Protein AF-0000000084599286 (afdb_homodimer)

Radius of gyration: 20.65 Å; Cα contacts (8 Å, |Δi|>4): 651; chains: 2; bounding box: 54×54×40 Å

Organism: NCBI:txid1246626

Structure (mmCIF, N/CA/C/O backbone):
data_AF-0000000084599286-model_v1
#
loop_
_entity.id
_entity.type
_entity.pdbx_description
1 polymer 'NUDIX hydrolase'
#
loop_
_atom_site.group_PDB
_atom_site.id
_atom_site.type_symbol
_atom_site.label_atom_id
_atom_site.label_alt_id
_atom_site.label_comp_id
_atom_site.label_asym_id
_atom_site.label_entity_id
_atom_site.label_seq_id
_atom_site.pdbx_PDB_ins_code
_atom_site.Cartn_x
_atom_site.Cartn_y
_atom_site.Cartn_z
_atom_site.occupancy
_atom_site.B_iso_or_equiv
_atom_site.auth_seq_id
_atom_site.auth_comp_id
_atom_site.auth_asym_id
_atom_site.auth_atom_id
_atom_site.pdbx_PDB_model_num
ATOM 1 N N . MET A 1 1 ? 19.172 8.094 11.852 1 73.62 1 MET A N 1
ATOM 2 C CA . MET A 1 1 ? 19.016 8.312 10.414 1 73.62 1 MET A CA 1
ATOM 3 C C . MET A 1 1 ? 17.781 7.598 9.875 1 73.62 1 MET A C 1
ATOM 5 O O . MET A 1 1 ? 17.469 6.488 10.312 1 73.62 1 MET A O 1
ATOM 9 N N . ASP A 1 2 ? 17.016 8.383 9.109 1 91.19 2 ASP A N 1
ATOM 10 C CA . ASP A 1 2 ? 15.773 7.832 8.586 1 91.19 2 ASP A CA 1
ATOM 11 C C . ASP A 1 2 ? 16.047 6.773 7.523 1 91.19 2 ASP A C 1
ATOM 13 O O . ASP A 1 2 ? 17.156 6.688 6.992 1 91.19 2 ASP A O 1
ATOM 17 N N . TYR A 1 3 ? 15.266 5.902 7.383 1 96.88 3 TYR A N 1
ATOM 18 C CA . TYR A 1 3 ? 15.375 4.758 6.488 1 96.88 3 TYR A CA 1
ATOM 19 C C . TYR A 1 3 ? 15.766 5.199 5.082 1 96.88 3 TYR A C 1
ATOM 21 O O . TYR A 1 3 ? 16.719 4.68 4.504 1 96.88 3 TYR A O 1
ATOM 29 N N . VAL A 1 4 ? 15.109 6.188 4.598 1 96.75 4 VAL A N 1
ATOM 30 C CA . VAL A 1 4 ? 15.328 6.621 3.221 1 96.75 4 VAL A CA 1
ATOM 31 C C . VAL A 1 4 ? 16.703 7.258 3.092 1 96.75 4 VAL A C 1
ATOM 33 O O . VAL A 1 4 ? 17.422 7.012 2.119 1 96.75 4 VAL A O 1
ATOM 36 N N . GLN A 1 5 ? 17.047 8.07 4.055 1 95.06 5 GLN A N 1
ATOM 37 C CA . GLN A 1 5 ? 18.359 8.703 4.031 1 95.06 5 GLN A CA 1
ATOM 38 C C . GLN A 1 5 ? 19.484 7.664 4.035 1 95.06 5 GLN A C 1
ATOM 40 O O . GLN A 1 5 ? 20.469 7.801 3.299 1 95.06 5 GLN A O 1
ATOM 45 N N . SER A 1 6 ? 19.344 6.699 4.879 1 95.38 6 SER A N 1
ATOM 46 C CA . SER A 1 6 ? 20.344 5.637 4.957 1 95.38 6 SER A CA 1
ATOM 47 C C . SER A 1 6 ? 20.453 4.887 3.635 1 95.38 6 SER A C 1
ATOM 49 O O . SER A 1 6 ? 21.547 4.516 3.213 1 95.38 6 SER A O 1
ATOM 51 N N . LEU A 1 7 ? 19.375 4.656 3.002 1 96.25 7 LEU A N 1
ATOM 52 C CA . LEU A 1 7 ? 19.359 3.984 1.709 1 96.25 7 LEU A CA 1
ATOM 53 C C . LEU A 1 7 ? 20.047 4.836 0.644 1 96.25 7 LEU A C 1
ATOM 55 O O . LEU A 1 7 ? 20.859 4.332 -0.129 1 96.25 7 LEU A O 1
ATOM 59 N N . ARG A 1 8 ? 19.719 6.086 0.664 1 96.88 8 ARG A N 1
ATOM 60 C CA . ARG A 1 8 ? 20.266 7.004 -0.329 1 96.88 8 ARG A CA 1
ATOM 61 C C . ARG A 1 8 ? 21.781 7.09 -0.225 1 96.88 8 ARG A C 1
ATOM 63 O O . ARG A 1 8 ? 22.469 7.246 -1.235 1 96.88 8 ARG A O 1
ATOM 70 N N . GLN A 1 9 ? 22.281 6.984 0.966 1 96 9 GLN A N 1
ATOM 71 C CA . GLN A 1 9 ? 23.719 7 1.167 1 96 9 GLN A CA 1
ATOM 72 C C . GLN A 1 9 ? 24.391 5.836 0.446 1 96 9 GLN A C 1
ATOM 74 O O . GLN A 1 9 ? 25.547 5.941 0.019 1 96 9 GLN A O 1
ATOM 79 N N . LYS A 1 10 ? 23.656 4.828 0.193 1 96.12 10 LYS A N 1
ATOM 80 C CA . LYS A 1 10 ? 24.25 3.617 -0.384 1 96.12 10 LYS A CA 1
ATOM 81 C C . LYS A 1 10 ? 23.922 3.51 -1.872 1 96.12 10 LYS A C 1
ATOM 83 O O . LYS A 1 10 ? 24.75 3.051 -2.66 1 96.12 10 LYS A O 1
ATOM 88 N N . VAL A 1 11 ? 22.797 4.008 -2.287 1 96.88 11 VAL A N 1
ATOM 89 C CA . VAL A 1 11 ? 22.359 3.707 -3.645 1 96.88 11 VAL A CA 1
ATOM 90 C C . VAL A 1 11 ? 22.422 4.969 -4.504 1 96.88 11 VAL A C 1
ATOM 92 O O . VAL A 1 11 ? 22.234 4.91 -5.719 1 96.88 11 VAL A O 1
ATOM 95 N N . GLY A 1 12 ? 22.688 6.059 -3.896 1 95.94 12 GLY A N 1
ATOM 96 C CA . GLY A 1 12 ? 22.719 7.312 -4.633 1 95.94 12 GLY A CA 1
ATOM 97 C C . GLY A 1 12 ? 21.328 7.766 -5.082 1 95.94 12 GLY A C 1
ATOM 98 O O . GLY A 1 12 ? 20.375 7.695 -4.312 1 95.94 12 GLY A O 1
ATOM 99 N N . THR A 1 13 ? 21.281 8.242 -6.34 1 96.25 13 THR A N 1
ATOM 100 C CA . THR A 1 13 ? 20.062 8.906 -6.797 1 96.25 13 THR A CA 1
ATOM 101 C C . THR A 1 13 ? 19.203 7.953 -7.621 1 96.25 13 THR A C 1
ATOM 103 O O . THR A 1 13 ? 18.172 8.359 -8.18 1 96.25 13 THR A O 1
ATOM 106 N N . GLN A 1 14 ? 19.547 6.699 -7.695 1 95.88 14 GLN A N 1
ATOM 107 C CA . GLN A 1 14 ? 18.797 5.766 -8.531 1 95.88 14 GLN A CA 1
ATOM 108 C C . GLN A 1 14 ? 17.344 5.688 -8.078 1 95.88 14 GLN A C 1
ATOM 110 O O . GLN A 1 14 ? 17.016 5.965 -6.922 1 95.88 14 GLN A O 1
ATOM 115 N N . PRO A 1 15 ? 16.484 5.293 -8.977 1 97.56 15 PRO A N 1
ATOM 116 C CA . PRO A 1 15 ? 15.078 5.207 -8.594 1 97.56 15 PRO A CA 1
ATOM 117 C C . PRO A 1 15 ? 14.828 4.203 -7.473 1 97.56 15 PRO A C 1
ATOM 119 O O . PRO A 1 15 ? 15.422 3.121 -7.465 1 97.56 15 PRO A O 1
ATOM 122 N N . LEU A 1 16 ? 14.031 4.648 -6.535 1 98.25 16 LEU A N 1
ATOM 123 C CA . LEU A 1 16 ? 13.586 3.799 -5.434 1 98.25 16 LEU A CA 1
ATOM 124 C C . LEU A 1 16 ? 12.062 3.713 -5.391 1 98.25 16 LEU A C 1
ATOM 126 O O . LEU A 1 16 ? 11.375 4.691 -5.691 1 98.25 16 LEU A O 1
ATOM 130 N N . ILE A 1 17 ? 11.539 2.537 -5.066 1 98.62 17 ILE A N 1
ATOM 131 C CA . ILE A 1 17 ? 10.133 2.395 -4.707 1 98.62 17 ILE A CA 1
ATOM 132 C C . ILE A 1 17 ? 9.961 2.576 -3.201 1 98.62 17 ILE A C 1
ATOM 134 O O . ILE A 1 17 ? 10.469 1.777 -2.412 1 98.62 17 ILE A O 1
ATOM 138 N N . LEU A 1 18 ? 9.234 3.586 -2.836 1 98.56 18 LEU A N 1
ATOM 139 C CA . LEU A 1 18 ? 9.117 3.893 -1.414 1 98.56 18 LEU A CA 1
ATOM 140 C C . LEU A 1 18 ? 7.656 4.016 -1 1 98.56 18 LEU A C 1
ATOM 142 O O . LEU A 1 18 ? 6.914 4.824 -1.562 1 98.56 18 LEU A O 1
ATOM 146 N N . PRO A 1 19 ? 7.23 3.191 -0.053 1 98.81 19 PRO A N 1
ATOM 147 C CA . PRO A 1 19 ? 5.863 3.311 0.458 1 98.81 19 PRO A CA 1
ATOM 148 C C . PRO A 1 19 ? 5.715 4.43 1.485 1 98.81 19 PRO A C 1
ATOM 150 O O . PRO A 1 19 ? 6.672 4.762 2.186 1 98.81 19 PRO A O 1
ATOM 153 N N . GLY A 1 20 ? 4.539 5.012 1.512 1 98.69 20 GLY A N 1
ATOM 154 C CA . GLY A 1 20 ? 4.152 6.031 2.475 1 98.69 20 GLY A CA 1
ATOM 155 C C . GLY A 1 20 ? 2.648 6.145 2.652 1 98.69 20 GLY A C 1
ATOM 156 O O . GLY A 1 20 ? 1.891 5.348 2.096 1 98.69 20 GLY A O 1
ATOM 157 N N . SER A 1 21 ? 2.283 7.051 3.52 1 98.75 21 SER A N 1
ATOM 158 C CA . SER A 1 21 ? 0.872 7.25 3.83 1 98.75 21 SER A CA 1
ATOM 159 C C . SER A 1 21 ? 0.524 8.734 3.891 1 98.75 21 SER A C 1
ATOM 161 O O . SER A 1 21 ? 1.373 9.562 4.227 1 98.75 21 SER A O 1
ATOM 163 N N . VAL A 1 22 ? -0.727 9.023 3.5 1 98.56 22 VAL A N 1
ATOM 164 C CA . VAL A 1 22 ? -1.327 10.336 3.738 1 98.56 22 VAL A CA 1
ATOM 165 C C . VAL A 1 22 ? -2.703 10.164 4.375 1 98.56 22 VAL A C 1
ATOM 167 O O . VAL A 1 22 ? -3.283 9.078 4.336 1 98.56 22 VAL A O 1
ATOM 170 N N . VAL A 1 23 ? -3.242 11.227 4.965 1 98.75 23 VAL A N 1
ATOM 171 C CA . VAL A 1 23 ? -4.5 11.109 5.695 1 98.75 23 VAL A CA 1
ATOM 172 C C . VAL A 1 23 ? -5.41 12.289 5.348 1 98.75 23 VAL A C 1
ATOM 174 O O . VAL A 1 23 ? -4.988 13.445 5.422 1 98.75 23 VAL A O 1
ATOM 177 N N . LEU A 1 24 ? -6.602 11.977 4.918 1 98.56 24 LEU A N 1
ATOM 178 C CA . LEU A 1 24 ? -7.68 12.961 4.895 1 98.56 24 LEU A CA 1
ATOM 179 C C . LEU A 1 24 ? -8.32 13.094 6.27 1 98.56 24 LEU A C 1
ATOM 181 O O . LEU A 1 24 ? -8.992 12.172 6.738 1 98.56 24 LEU A O 1
ATOM 185 N N . ILE A 1 25 ? -8.078 14.148 6.922 1 98.19 25 ILE A N 1
ATOM 186 C CA . ILE A 1 25 ? -8.719 14.453 8.195 1 98.19 25 ILE A CA 1
ATOM 187 C C . ILE A 1 25 ? -9.844 15.461 7.98 1 98.19 25 ILE A C 1
ATOM 189 O O . ILE A 1 25 ? -9.602 16.594 7.555 1 98.19 25 ILE A O 1
ATOM 193 N N . VAL A 1 26 ? -11.016 15.047 8.281 1 97.56 26 VAL A N 1
ATOM 194 C CA . VAL A 1 26 ? -12.188 15.891 8.055 1 97.56 26 VAL A CA 1
ATOM 195 C C . VAL A 1 26 ? -12.898 16.156 9.375 1 97.56 26 VAL A C 1
ATOM 197 O O . VAL A 1 26 ? -13.172 15.227 10.141 1 97.56 26 VAL A O 1
ATOM 200 N N . ASN A 1 27 ? -13.195 17.391 9.648 1 95.94 27 ASN A N 1
ATOM 201 C CA . ASN A 1 27 ? -13.852 17.719 10.914 1 95.94 27 ASN A CA 1
ATOM 202 C C . ASN A 1 27 ? -15.367 17.656 10.789 1 95.94 27 ASN A C 1
ATOM 204 O O . ASN A 1 27 ? -15.898 17.297 9.734 1 95.94 27 ASN A O 1
ATOM 208 N N . ASN A 1 28 ? -16.031 17.984 11.891 1 92.75 28 ASN A N 1
ATOM 209 C CA . ASN A 1 28 ? -17.484 17.828 11.977 1 92.75 28 ASN A CA 1
ATOM 210 C C . ASN A 1 28 ? -18.203 18.797 11.047 1 92.75 28 ASN A C 1
ATOM 212 O O . ASN A 1 28 ? -19.391 18.609 10.75 1 92.75 28 ASN A O 1
ATOM 216 N N . GLN A 1 29 ? -17.547 19.844 10.57 1 93.75 29 GLN A N 1
ATOM 217 C CA . GLN A 1 29 ? -18.156 20.828 9.664 1 93.75 29 GLN A CA 1
ATOM 218 C C . GLN A 1 29 ? -17.938 20.422 8.203 1 93.75 29 GLN A C 1
ATOM 220 O O . GLN A 1 29 ? -18.344 21.141 7.293 1 93.75 29 GLN A O 1
ATOM 225 N N . GLY A 1 30 ? -17.25 19.281 8.039 1 93.88 30 GLY A N 1
ATOM 226 C CA . GLY A 1 30 ? -16.984 18.828 6.68 1 93.88 30 GLY A CA 1
ATOM 227 C C . GLY A 1 30 ? -15.789 19.5 6.051 1 93.88 30 GLY A C 1
ATOM 228 O O . GLY A 1 30 ? -15.656 19.547 4.824 1 93.88 30 GLY A O 1
ATOM 229 N N . GLU A 1 31 ? -14.922 20.047 6.875 1 96.38 31 GLU A N 1
ATOM 230 C CA . GLU A 1 31 ? -13.711 20.703 6.371 1 96.38 31 GLU A CA 1
ATOM 231 C C . GLU A 1 31 ? -12.531 19.734 6.352 1 96.38 31 GLU A C 1
ATOM 233 O O . GLU A 1 31 ? -12.375 18.922 7.27 1 96.38 31 GLU A O 1
ATOM 238 N N . LEU A 1 32 ? -11.734 19.844 5.324 1 97.31 32 LEU A N 1
ATOM 239 C CA . LEU A 1 32 ? -10.578 18.984 5.121 1 97.31 32 LEU A CA 1
ATOM 240 C C . LEU A 1 32 ? -9.297 19.672 5.594 1 97.31 32 LEU A C 1
ATOM 242 O O . LEU A 1 32 ? -9.047 20.828 5.262 1 97.31 32 LEU A O 1
ATOM 246 N N . LEU A 1 33 ? -8.484 18.969 6.383 1 97.38 33 LEU A N 1
ATOM 247 C CA . LEU A 1 33 ? -7.207 19.5 6.832 1 97.38 33 LEU A CA 1
ATOM 248 C C . LEU A 1 33 ? -6.164 19.422 5.723 1 97.38 33 LEU A C 1
ATOM 250 O O . LEU A 1 33 ? -5.93 18.359 5.16 1 97.38 33 LEU A O 1
ATOM 254 N N . LEU A 1 34 ? -5.57 20.547 5.418 1 96.12 34 LEU A N 1
ATOM 255 C CA . LEU A 1 34 ? -4.504 20.594 4.426 1 96.12 34 LEU A CA 1
ATOM 256 C C . LEU A 1 34 ? -3.26 21.266 5.004 1 96.12 34 LEU A C 1
ATOM 258 O O . LEU A 1 34 ? -3.352 22.016 5.98 1 96.12 34 LEU A O 1
ATOM 262 N N . GLU A 1 35 ? -2.195 20.891 4.43 1 93.25 35 GLU A N 1
ATOM 263 C CA . GLU A 1 35 ? -0.913 21.484 4.797 1 93.25 35 GLU A CA 1
ATOM 264 C C . GLU A 1 35 ? -0.289 22.219 3.619 1 93.25 35 GLU A C 1
ATOM 266 O O . GLU A 1 35 ? -0.285 21.719 2.492 1 93.25 35 GLU A O 1
ATOM 271 N N . ASN A 1 36 ? 0.137 23.422 3.896 1 90.12 36 ASN A N 1
ATOM 272 C CA . ASN A 1 36 ? 0.914 24.203 2.939 1 90.12 36 ASN A CA 1
ATOM 273 C C . ASN A 1 36 ? 2.414 24.031 3.17 1 90.12 36 ASN A C 1
ATOM 275 O O . ASN A 1 36 ? 2.959 24.578 4.133 1 90.12 36 ASN A O 1
ATOM 279 N N . ARG A 1 37 ? 3.082 23.328 2.252 1 79.81 37 ARG A N 1
ATOM 280 C CA . ARG A 1 37 ? 4.492 23.016 2.443 1 79.81 37 ARG A CA 1
ATOM 281 C C . ARG A 1 37 ? 5.379 24.172 2.002 1 79.81 37 ARG A C 1
ATOM 283 O O . ARG A 1 37 ? 4.938 25.062 1.258 1 79.81 37 ARG A O 1
ATOM 290 N N . ASN A 1 38 ? 6.5 24.109 2.537 1 75.19 38 ASN A N 1
ATOM 291 C CA . ASN A 1 38 ? 7.43 25.219 2.297 1 75.19 38 ASN A CA 1
ATOM 292 C C . ASN A 1 38 ? 7.754 25.359 0.812 1 75.19 38 ASN A C 1
ATOM 294 O O . ASN A 1 38 ? 8.086 26.453 0.349 1 75.19 38 ASN A O 1
ATOM 298 N N . ASP A 1 39 ? 7.609 24.328 0.093 1 68 39 ASP A N 1
ATOM 299 C CA . ASP A 1 39 ? 7.941 24.375 -1.327 1 68 39 ASP A CA 1
ATOM 300 C C . ASP A 1 39 ? 6.742 24.844 -2.158 1 68 39 ASP A C 1
ATOM 302 O O . ASP A 1 39 ? 6.824 24.906 -3.385 1 68 39 ASP A O 1
ATOM 306 N N . GLY A 1 40 ? 5.59 25.406 -1.534 1 66.62 40 GLY A N 1
ATOM 307 C CA . GLY A 1 40 ? 4.527 26.172 -2.152 1 66.62 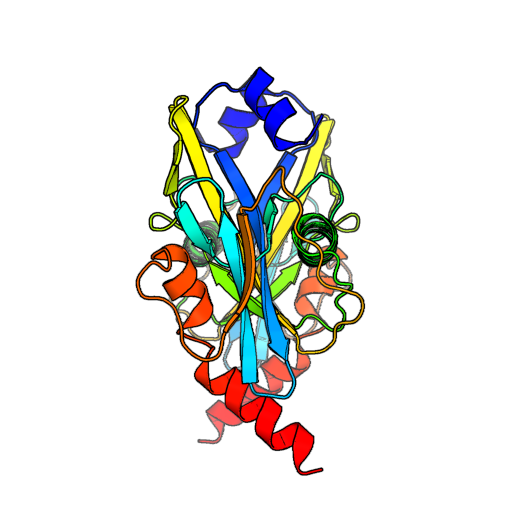40 GLY A CA 1
ATOM 308 C C . GLY A 1 40 ? 3.318 25.344 -2.525 1 66.62 40 GLY A C 1
ATOM 309 O O . GLY A 1 40 ? 2.336 25.875 -3.055 1 66.62 40 GLY A O 1
ATOM 310 N N . GLY A 1 41 ? 3.17 24.156 -2.168 1 83.12 41 GLY A N 1
ATOM 311 C CA . GLY A 1 41 ? 1.941 23.484 -2.574 1 83.12 41 GLY A CA 1
ATOM 312 C C . GLY A 1 41 ? 1.207 22.844 -1.42 1 83.12 41 GLY A C 1
ATOM 313 O O . GLY A 1 41 ? 1.814 22.5 -0.402 1 83.12 41 GLY A O 1
ATOM 314 N N . TRP A 1 42 ? -0.213 23 -1.557 1 90.88 42 TRP A N 1
ATOM 315 C CA . TRP A 1 42 ? -1.066 22.375 -0.556 1 90.88 42 TRP A CA 1
ATOM 316 C C . TRP A 1 42 ? -1.11 20.859 -0.75 1 90.88 42 TRP A C 1
ATOM 318 O O . TRP A 1 42 ? -1.067 20.375 -1.883 1 90.88 42 TRP A O 1
ATOM 328 N N . GLY A 1 43 ? -1.124 20.234 0.343 1 94.19 43 GLY A N 1
ATOM 329 C CA . GLY A 1 43 ? -1.236 18.781 0.31 1 94.19 43 GLY A CA 1
ATOM 330 C C . GLY A 1 43 ? -1.78 18.203 1.6 1 94.19 43 GLY A C 1
ATOM 331 O O . GLY A 1 43 ? -2.271 18.922 2.461 1 94.19 43 GLY A O 1
ATOM 332 N N . LEU A 1 44 ? -1.81 16.922 1.65 1 97 44 LEU A N 1
ATOM 333 C CA . LEU A 1 44 ? -2.264 16.188 2.826 1 97 44 LEU A CA 1
ATOM 334 C C . LEU A 1 44 ? -1.096 15.875 3.752 1 97 44 LEU A C 1
ATOM 336 O O . LEU A 1 44 ? 0.032 15.68 3.293 1 97 44 LEU A O 1
ATOM 340 N N . PRO A 1 45 ? -1.371 15.883 5.062 1 96.69 45 PRO A N 1
ATOM 341 C CA . PRO A 1 45 ? -0.307 15.398 5.941 1 96.69 45 PRO A CA 1
ATOM 342 C C . PRO A 1 45 ? 0.044 13.93 5.688 1 96.69 45 PRO A C 1
ATOM 344 O O . PRO A 1 45 ? -0.843 13.125 5.406 1 96.69 45 PRO A O 1
ATOM 347 N N . GLY A 1 46 ? 1.237 13.578 5.738 1 96.75 46 GLY A N 1
ATOM 348 C CA . GLY A 1 46 ? 1.732 12.234 5.488 1 96.75 46 GLY A CA 1
ATOM 349 C C . GLY A 1 46 ? 3.223 12.188 5.211 1 96.75 46 GLY A C 1
ATOM 350 O O . GLY A 1 46 ? 3.914 13.203 5.336 1 96.75 46 GLY A O 1
ATOM 351 N N . GLY A 1 47 ? 3.723 11.047 4.895 1 96.88 47 GLY A N 1
ATOM 352 C CA . GLY A 1 47 ? 5.145 10.867 4.637 1 96.88 47 GLY A CA 1
ATOM 353 C C . GLY A 1 47 ? 5.52 9.43 4.348 1 96.88 47 GLY A C 1
ATOM 354 O O . GLY A 1 47 ? 4.648 8.586 4.129 1 96.88 47 GLY A O 1
ATOM 355 N N . LEU A 1 48 ? 6.832 9.242 4.371 1 98.12 48 LEU A N 1
ATOM 356 C CA . LEU A 1 48 ? 7.371 7.941 4 1 98.12 48 LEU A CA 1
ATOM 357 C C . LEU A 1 48 ? 7.473 7.027 5.219 1 98.12 48 LEU A C 1
ATOM 359 O O . LEU A 1 48 ? 7.602 7.504 6.348 1 98.12 48 LEU A O 1
ATOM 363 N N . MET A 1 49 ? 7.406 5.758 4.926 1 98.56 49 MET A N 1
ATOM 364 C CA . MET A 1 49 ? 7.469 4.727 5.957 1 98.56 49 MET A CA 1
ATOM 365 C C . MET A 1 49 ? 8.875 4.621 6.535 1 98.56 49 MET A C 1
ATOM 367 O O . MET A 1 49 ? 9.859 4.746 5.809 1 98.56 49 MET A O 1
ATOM 371 N N . GLU A 1 50 ? 8.953 4.387 7.82 1 98.12 50 GLU A N 1
ATOM 372 C CA . GLU A 1 50 ? 10.188 3.977 8.492 1 98.12 50 GLU A CA 1
ATOM 373 C C . GLU A 1 50 ? 10.188 2.475 8.766 1 98.12 50 GLU A C 1
ATOM 375 O O . GLU A 1 50 ? 9.141 1.832 8.75 1 98.12 50 GLU A O 1
ATOM 380 N N . LEU A 1 51 ? 11.352 1.978 8.992 1 97.19 51 LEU A N 1
ATOM 381 C CA . LEU A 1 51 ? 11.5 0.543 9.219 1 97.19 51 LEU A CA 1
ATOM 382 C C . LEU A 1 51 ? 10.625 0.092 10.391 1 97.19 51 LEU A C 1
ATOM 384 O O . LEU A 1 51 ? 10.609 0.736 11.445 1 97.19 51 LEU A O 1
ATOM 388 N N . GLY A 1 52 ? 9.883 -1.01 10.172 1 96.5 52 GLY A N 1
ATOM 389 C CA . GLY A 1 52 ? 9.109 -1.617 11.25 1 96.5 52 GLY A CA 1
ATOM 390 C C . GLY A 1 52 ? 7.707 -1.042 11.375 1 96.5 52 GLY A C 1
ATOM 391 O O . GLY A 1 52 ? 6.852 -1.62 12.047 1 96.5 52 GLY A O 1
ATOM 392 N N . GLU A 1 53 ? 7.391 0.064 10.789 1 98.19 53 GLU A N 1
ATOM 393 C CA . GLU A 1 53 ? 6.07 0.686 10.844 1 98.19 53 GLU A CA 1
ATOM 394 C C . GLU A 1 53 ? 5.098 -0.003 9.891 1 98.19 53 GLU A C 1
ATOM 396 O O . GLU A 1 53 ? 5.496 -0.477 8.82 1 98.19 53 GLU A O 1
ATOM 401 N N . SER A 1 54 ? 3.869 -0.052 10.305 1 98.69 54 SER A N 1
ATOM 402 C CA . SER A 1 54 ? 2.805 -0.228 9.328 1 98.69 54 SER A CA 1
ATOM 403 C C . SER A 1 54 ? 2.473 1.087 8.625 1 98.69 54 SER A C 1
ATOM 405 O O . SER A 1 54 ? 2.846 2.16 9.109 1 98.69 54 SER A O 1
ATOM 407 N N . LEU A 1 55 ? 1.812 0.963 7.52 1 98.81 55 LEU A N 1
ATOM 408 C CA . LEU A 1 55 ? 1.378 2.174 6.832 1 98.81 55 LEU A CA 1
ATOM 409 C C . LEU A 1 55 ? 0.487 3.021 7.734 1 98.81 55 LEU A C 1
ATOM 411 O O . LEU A 1 55 ? 0.557 4.254 7.703 1 98.81 55 LEU A O 1
ATOM 415 N N . GLU A 1 56 ? -0.347 2.348 8.531 1 98.75 56 GLU A N 1
ATOM 416 C CA . GLU A 1 56 ? -1.2 3.064 9.469 1 98.75 56 GLU A CA 1
ATOM 417 C C . GLU A 1 56 ? -0.37 3.783 10.531 1 98.75 56 GLU A C 1
ATOM 419 O O . GLU A 1 56 ? -0.624 4.949 10.836 1 98.75 56 GLU A O 1
ATOM 424 N N . GLN A 1 57 ? 0.58 3.131 11.07 1 98.75 57 GLN A N 1
ATOM 425 C CA . GLN A 1 57 ? 1.469 3.742 12.055 1 98.75 57 GLN A CA 1
ATOM 426 C C . GLN A 1 57 ? 2.23 4.918 11.453 1 98.75 57 GLN A C 1
ATOM 428 O O . GLN A 1 57 ? 2.453 5.93 12.117 1 98.75 57 GLN A O 1
ATOM 433 N N . THR A 1 58 ? 2.672 4.766 10.234 1 98.81 58 THR A N 1
ATOM 434 C CA . THR A 1 58 ? 3.32 5.859 9.516 1 98.81 58 THR A CA 1
ATOM 435 C C . THR A 1 58 ? 2.4 7.074 9.438 1 98.81 58 THR A C 1
ATOM 437 O O . THR A 1 58 ? 2.818 8.195 9.734 1 98.81 58 THR A O 1
ATOM 440 N N . ALA A 1 59 ? 1.155 6.801 9.086 1 98.75 59 ALA A N 1
ATOM 441 C CA . ALA A 1 59 ? 0.171 7.871 8.984 1 98.75 59 ALA A CA 1
ATOM 442 C C . ALA A 1 59 ? 0.009 8.602 10.312 1 98.75 59 ALA A C 1
ATOM 444 O O . ALA A 1 59 ? 0.067 9.828 10.367 1 98.75 59 ALA A O 1
ATOM 445 N N . ILE A 1 60 ? -0.152 7.809 11.328 1 98.75 60 ILE A N 1
ATOM 446 C CA . ILE A 1 60 ? -0.375 8.359 12.656 1 98.75 60 ILE A CA 1
ATOM 447 C C . ILE A 1 60 ? 0.833 9.188 13.086 1 98.75 60 ILE A C 1
ATOM 449 O O . ILE A 1 60 ? 0.683 10.32 13.555 1 98.75 60 ILE A O 1
ATOM 453 N N . ARG A 1 61 ? 1.999 8.68 12.891 1 98.25 61 ARG A N 1
ATOM 454 C CA . ARG A 1 61 ? 3.223 9.375 13.273 1 98.25 61 ARG A CA 1
ATOM 455 C C . ARG A 1 61 ? 3.381 10.68 12.492 1 98.25 61 ARG A C 1
ATOM 457 O O . ARG A 1 61 ? 3.633 11.734 13.078 1 98.25 61 ARG A O 1
ATOM 464 N N . GLU A 1 62 ? 3.236 10.641 11.203 1 97.38 62 GLU A N 1
ATOM 465 C CA . GLU A 1 62 ? 3.449 11.797 10.344 1 97.38 62 GLU A CA 1
ATOM 466 C C . GLU A 1 62 ? 2.434 12.898 10.641 1 97.38 62 GLU A C 1
ATOM 468 O O . GLU A 1 62 ? 2.771 14.086 10.617 1 97.38 62 GLU A O 1
ATOM 473 N N . VAL A 1 63 ? 1.185 12.516 10.883 1 97.69 63 VAL A N 1
ATOM 474 C CA . VAL A 1 63 ? 0.165 13.5 11.219 1 97.69 63 VAL A CA 1
ATOM 475 C C . VAL A 1 63 ? 0.54 14.211 12.516 1 97.69 63 VAL A C 1
ATOM 477 O O . VAL A 1 63 ? 0.47 15.438 12.602 1 97.69 63 VAL A O 1
ATOM 480 N N . LYS A 1 64 ? 0.947 13.398 13.469 1 97.75 64 LYS A N 1
ATOM 481 C CA . LYS A 1 64 ? 1.365 13.992 14.734 1 97.75 64 LYS A CA 1
ATOM 482 C C . LYS A 1 64 ? 2.543 14.938 14.531 1 97.75 64 LYS A C 1
ATOM 484 O O . LYS A 1 64 ? 2.533 16.062 15.039 1 97.75 64 LYS A O 1
ATOM 489 N N . GLU A 1 65 ? 3.531 14.555 13.836 1 95.31 65 GLU A N 1
ATOM 490 C CA . GLU A 1 65 ? 4.746 15.336 13.609 1 95.31 65 GLU A CA 1
ATOM 491 C C . GLU A 1 65 ? 4.438 16.625 12.852 1 95.31 65 GLU A C 1
ATOM 493 O O . GLU A 1 65 ? 4.984 17.672 13.164 1 95.31 65 GLU A O 1
ATOM 498 N N . GLU A 1 66 ? 3.525 16.578 11.859 1 94.69 66 GLU A N 1
ATOM 499 C CA . GLU A 1 66 ? 3.332 17.688 10.938 1 94.69 66 GLU A CA 1
ATOM 500 C C . GLU A 1 66 ? 2.236 18.625 11.422 1 94.69 66 GLU A C 1
ATOM 502 O O . GLU A 1 66 ? 2.232 19.812 11.086 1 94.69 66 GLU A O 1
ATOM 507 N N . THR A 1 67 ? 1.259 18.109 12.234 1 95.88 67 THR A N 1
ATOM 508 C CA . THR A 1 67 ? 0.083 18.922 12.516 1 95.88 67 THR A CA 1
ATOM 509 C C . THR A 1 67 ? -0.153 19.031 14.016 1 95.88 67 THR A C 1
ATOM 511 O O . THR A 1 67 ? -0.931 19.875 14.469 1 95.88 67 THR A O 1
ATOM 514 N N . GLY A 1 68 ? 0.5 18.156 14.805 1 96.44 68 GLY A N 1
ATOM 515 C CA . GLY A 1 68 ? 0.28 18.125 16.234 1 96.44 68 GLY A CA 1
ATOM 516 C C . GLY A 1 68 ? -0.943 17.328 16.641 1 96.44 68 GLY A C 1
ATOM 517 O O . GLY A 1 68 ? -1.17 17.078 17.828 1 96.44 68 GLY A O 1
ATOM 518 N N . LEU A 1 69 ? -1.723 16.797 15.742 1 97.69 69 LEU A N 1
ATOM 519 C CA . LEU A 1 69 ? -2.979 16.109 16.031 1 97.69 69 LEU A CA 1
ATOM 520 C C . LEU A 1 69 ? -2.75 14.625 16.281 1 97.69 69 LEU A C 1
ATOM 522 O O . LEU A 1 69 ? -1.885 14.016 15.641 1 97.69 69 LEU A O 1
ATOM 526 N N . ASP A 1 70 ? -3.521 14.047 17.203 1 98.38 70 ASP A N 1
ATOM 527 C CA . ASP A 1 70 ? -3.65 12.609 17.359 1 98.38 70 ASP A CA 1
ATOM 528 C C . ASP A 1 70 ? -4.863 12.07 16.609 1 98.38 70 ASP A C 1
ATOM 530 O O . ASP A 1 70 ? -5.992 12.508 16.844 1 98.38 70 ASP A O 1
ATOM 534 N N . VAL A 1 71 ? -4.613 11.148 15.727 1 98.62 71 VAL A N 1
ATOM 535 C CA . VAL A 1 71 ? -5.719 10.609 14.945 1 98.62 71 VAL A CA 1
ATOM 536 C C . VAL A 1 71 ? -5.977 9.156 15.352 1 98.62 71 VAL A C 1
ATOM 538 O O . VAL A 1 71 ? -5.055 8.453 15.781 1 98.62 71 VAL A O 1
ATOM 541 N N . LYS A 1 72 ? -7.215 8.75 15.18 1 98 72 LYS A N 1
ATOM 542 C CA . LYS A 1 72 ? -7.637 7.383 15.445 1 98 72 LYS A CA 1
ATOM 543 C C . LYS A 1 72 ? -8.633 6.902 14.391 1 98 72 LYS A C 1
ATOM 545 O O . LYS A 1 72 ? -9.141 7.699 13.602 1 98 72 LYS A O 1
ATOM 550 N N . ASP A 1 73 ? -8.82 5.57 14.352 1 97.75 73 ASP A N 1
ATOM 551 C CA . ASP A 1 73 ? -9.828 4.934 13.516 1 97.75 73 ASP A CA 1
ATOM 552 C C . ASP A 1 73 ? -9.617 5.273 12.039 1 97.75 73 ASP A C 1
ATOM 554 O O . ASP A 1 73 ? -10.555 5.699 11.359 1 97.75 73 ASP A O 1
ATOM 558 N N . LEU A 1 74 ? -8.43 5.164 11.641 1 98.62 74 LEU A N 1
ATOM 559 C CA . LEU A 1 74 ? -8.109 5.41 10.234 1 98.62 74 LEU A CA 1
ATOM 560 C C . LEU A 1 74 ? -8.766 4.363 9.336 1 98.62 74 LEU A C 1
ATOM 562 O O . LEU A 1 74 ? -8.711 3.168 9.633 1 98.62 74 LEU A O 1
ATOM 566 N N . GLN A 1 75 ? -9.352 4.832 8.289 1 97.94 75 GLN A N 1
ATOM 567 C CA . GLN A 1 75 ? -9.938 3.953 7.281 1 97.94 75 GLN A CA 1
ATOM 568 C C . GLN A 1 75 ? -9.172 4.047 5.965 1 97.94 75 GLN A C 1
ATOM 570 O O . GLN A 1 75 ? -9.008 5.137 5.414 1 97.94 75 GLN A O 1
ATOM 575 N N . LEU A 1 76 ? -8.773 2.934 5.484 1 98.5 76 LEU A N 1
ATOM 576 C CA . LEU A 1 76 ? -8.062 2.895 4.211 1 98.5 76 LEU A CA 1
ATOM 577 C C . LEU A 1 76 ? -9.016 3.178 3.051 1 98.5 76 LEU A C 1
ATOM 579 O O . LEU A 1 76 ? -10.031 2.5 2.898 1 98.5 76 LEU A O 1
ATOM 583 N N . LEU A 1 77 ? -8.672 4.18 2.252 1 97.94 77 LEU A N 1
ATOM 584 C CA . LEU A 1 77 ? -9.492 4.527 1.093 1 97.94 77 LEU A CA 1
ATOM 585 C C . LEU A 1 77 ? -8.961 3.852 -0.167 1 97.94 77 LEU A C 1
ATOM 587 O O . LEU A 1 77 ? -9.734 3.395 -1.008 1 97.94 77 LEU A O 1
ATOM 591 N N . GLY A 1 78 ? -7.684 3.762 -0.305 1 98 78 GLY A N 1
ATOM 592 C CA . GLY A 1 78 ? -7.035 3.191 -1.477 1 98 78 GLY A CA 1
ATOM 593 C C . GLY A 1 78 ? -5.523 3.303 -1.437 1 98 78 GLY A C 1
ATOM 594 O O . GLY A 1 78 ? -4.957 3.814 -0.467 1 98 78 GLY A O 1
ATOM 595 N N . VAL A 1 79 ? -4.918 2.719 -2.42 1 98.69 79 VAL A N 1
ATOM 596 C CA . VAL A 1 79 ? -3.475 2.822 -2.611 1 98.69 79 VAL A CA 1
ATOM 597 C C . VAL A 1 79 ? -3.174 3.322 -4.023 1 98.69 79 VAL A C 1
ATOM 599 O O . VAL A 1 79 ? -3.814 2.898 -4.988 1 98.69 79 VAL A O 1
ATOM 602 N N . PHE A 1 80 ? -2.236 4.266 -4.074 1 98.56 80 PHE A N 1
ATOM 603 C CA . PHE A 1 80 ? -1.86 4.879 -5.344 1 98.56 80 PHE A CA 1
ATOM 604 C C . PHE A 1 80 ? -0.391 4.621 -5.656 1 98.56 80 PHE A C 1
ATOM 606 O O . PHE A 1 80 ? 0.48 4.871 -4.82 1 98.56 80 PHE A O 1
ATOM 613 N N . SER A 1 81 ? -0.11 4.113 -6.828 1 98.56 81 SER A N 1
ATOM 614 C CA . SER A 1 81 ? 1.227 3.744 -7.281 1 98.56 81 SER A CA 1
ATOM 615 C C . SER A 1 81 ? 1.299 3.689 -8.805 1 98.56 81 SER A C 1
ATOM 617 O O . SER A 1 81 ? 0.279 3.826 -9.484 1 98.56 81 SER A O 1
ATOM 619 N N . GLY A 1 82 ? 2.553 3.52 -9.312 1 97.94 82 GLY A N 1
ATOM 620 C CA . GLY A 1 82 ? 2.73 3.41 -10.75 1 97.94 82 GLY A CA 1
ATOM 621 C C . GLY A 1 82 ? 3.488 4.582 -11.344 1 97.94 82 GLY A C 1
ATOM 622 O O . GLY A 1 82 ? 4.074 5.387 -10.617 1 97.94 82 GLY A O 1
ATOM 623 N N . GLU A 1 83 ? 3.443 4.66 -12.664 1 97.5 83 GLU A N 1
ATOM 624 C CA . GLU A 1 83 ? 4.215 5.645 -13.414 1 97.5 83 GLU A CA 1
ATOM 625 C C . GLU A 1 83 ? 3.773 7.066 -13.078 1 97.5 83 GLU A C 1
ATOM 627 O O . GLU A 1 83 ? 4.594 7.988 -13.062 1 97.5 83 GLU A O 1
ATOM 632 N N . ALA A 1 84 ? 2.547 7.242 -12.773 1 96.5 84 ALA A N 1
ATOM 633 C CA . ALA A 1 84 ? 1.991 8.562 -12.5 1 96.5 84 ALA A CA 1
ATOM 634 C C . ALA A 1 84 ? 2.557 9.133 -11.203 1 96.5 84 ALA A C 1
ATOM 636 O O . ALA A 1 84 ? 2.432 10.336 -10.938 1 96.5 84 ALA A O 1
ATOM 637 N N . TYR A 1 85 ? 3.213 8.312 -10.438 1 97.38 85 TYR A N 1
ATOM 638 C CA . TYR A 1 85 ? 3.711 8.75 -9.141 1 97.38 85 TYR A CA 1
ATOM 639 C C . TYR A 1 85 ? 5.227 8.625 -9.062 1 97.38 85 TYR A C 1
ATOM 641 O O . TYR A 1 85 ? 5.773 8.211 -8.039 1 97.38 85 TYR A O 1
ATOM 649 N N . HIS A 1 86 ? 5.777 8.844 -10.18 1 97.31 86 HIS A N 1
ATOM 650 C CA . HIS A 1 86 ? 7.223 8.992 -10.289 1 97.31 86 HIS A CA 1
ATOM 651 C C . HIS A 1 86 ? 7.652 10.438 -10.055 1 97.31 86 HIS A C 1
ATOM 653 O O . HIS A 1 86 ? 7.191 11.344 -10.742 1 97.31 86 HIS A O 1
ATOM 659 N N . PHE A 1 87 ? 8.578 10.617 -9.086 1 94.75 87 PHE A N 1
ATOM 660 C CA . PHE A 1 87 ? 9.039 11.953 -8.742 1 94.75 87 PHE A CA 1
ATOM 661 C C . PHE A 1 87 ? 10.562 12.039 -8.836 1 94.75 87 PHE A C 1
ATOM 663 O O . PHE A 1 87 ? 11.266 11.109 -8.445 1 94.75 87 PHE A O 1
ATOM 670 N N . THR A 1 88 ? 11.008 13.141 -9.352 1 94.94 88 THR A N 1
ATOM 671 C CA . THR A 1 88 ? 12.43 13.484 -9.367 1 94.94 88 THR A CA 1
ATOM 672 C C . THR A 1 88 ? 12.688 14.766 -8.578 1 94.94 88 THR A C 1
ATOM 674 O O . THR A 1 88 ? 12.047 15.789 -8.82 1 94.94 88 THR A O 1
ATOM 677 N N . PHE A 1 89 ? 13.617 14.656 -7.691 1 92.06 89 PHE A N 1
ATOM 678 C CA . PHE A 1 89 ? 13.906 15.797 -6.832 1 92.06 89 PHE A CA 1
ATOM 679 C C . PHE A 1 89 ? 15.07 16.609 -7.379 1 92.06 89 PHE A C 1
ATOM 681 O O . PHE A 1 89 ? 15.773 16.156 -8.289 1 92.06 89 PHE A O 1
ATOM 688 N N . ASP A 1 90 ? 15.25 17.797 -6.777 1 90.5 90 ASP A N 1
ATOM 689 C CA . ASP A 1 90 ? 16.266 18.719 -7.254 1 90.5 90 ASP A CA 1
ATOM 690 C C . ASP A 1 90 ? 17.656 18.109 -7.16 1 90.5 90 ASP A C 1
ATOM 692 O O . ASP A 1 90 ? 18.516 18.359 -8.008 1 90.5 90 ASP A O 1
ATOM 696 N N . ASN A 1 91 ? 17.906 17.312 -6.219 1 93.19 91 ASN A N 1
ATOM 697 C CA . ASN A 1 91 ? 19.219 16.703 -6.004 1 93.19 91 ASN A CA 1
ATOM 698 C C . ASN A 1 91 ? 19.438 15.492 -6.898 1 93.19 91 ASN A C 1
ATOM 700 O O . ASN A 1 91 ? 20.469 14.828 -6.82 1 93.19 91 ASN A O 1
ATOM 704 N N . GLY A 1 92 ? 18.406 15.172 -7.629 1 95.69 92 GLY A N 1
ATOM 705 C CA . GLY A 1 92 ? 18.531 14.07 -8.562 1 95.69 92 GLY A CA 1
ATOM 706 C C . GLY A 1 92 ? 17.906 12.781 -8.055 1 95.69 92 GLY A C 1
ATOM 707 O O . GLY A 1 92 ? 17.797 11.805 -8.797 1 95.69 92 GLY A O 1
ATOM 708 N N . ASP A 1 93 ? 17.547 12.773 -6.84 1 95.94 93 ASP A N 1
ATOM 709 C CA . ASP A 1 93 ? 16.891 11.586 -6.285 1 95.94 93 ASP A CA 1
ATOM 710 C C . ASP A 1 93 ? 15.602 11.266 -7.043 1 95.94 93 ASP A C 1
ATOM 712 O O . ASP A 1 93 ? 14.828 12.172 -7.367 1 95.94 93 ASP A O 1
ATOM 716 N N . GLU A 1 94 ? 15.414 10.031 -7.371 1 97.25 94 GLU A N 1
ATOM 717 C CA . GLU A 1 94 ? 14.172 9.578 -7.996 1 97.25 94 GLU A CA 1
ATOM 718 C C . GLU A 1 94 ? 13.398 8.648 -7.066 1 97.25 94 GLU A C 1
ATOM 720 O O . GLU A 1 94 ? 13.992 7.824 -6.367 1 97.25 94 GLU A O 1
ATOM 725 N N . LEU A 1 95 ? 12.07 8.836 -7.266 1 96.12 95 LEU A N 1
ATOM 726 C CA . LEU A 1 95 ? 11.211 8.055 -6.383 1 96.12 95 LEU A CA 1
ATOM 727 C C . LEU A 1 95 ? 9.93 7.637 -7.098 1 96.12 95 LEU A C 1
ATOM 729 O O . LEU A 1 95 ? 9.328 8.43 -7.824 1 96.12 95 LEU A O 1
ATOM 733 N N . TYR A 1 96 ? 9.602 6.359 -7.066 1 98.25 96 TYR A N 1
ATOM 734 C CA . TYR A 1 96 ? 8.25 5.875 -7.293 1 98.25 96 TYR A CA 1
ATOM 735 C C . TYR A 1 96 ? 7.504 5.684 -5.977 1 98.25 96 TYR A C 1
ATOM 737 O O . TYR A 1 96 ? 7.82 4.773 -5.207 1 98.25 96 TYR A O 1
ATOM 745 N N . SER A 1 97 ? 6.523 6.492 -5.793 1 98.19 97 SER A N 1
ATOM 746 C CA . SER A 1 97 ? 5.812 6.438 -4.523 1 98.19 97 SER A CA 1
ATOM 747 C C . SER A 1 97 ? 4.707 5.387 -4.555 1 98.19 97 SER A C 1
ATOM 749 O O . SER A 1 97 ? 4.051 5.199 -5.582 1 98.19 97 SER A O 1
ATOM 751 N N . VAL A 1 98 ? 4.566 4.637 -3.512 1 98.81 98 VAL A N 1
ATOM 752 C CA . VAL A 1 98 ? 3.41 3.801 -3.203 1 98.81 98 VAL A CA 1
ATOM 753 C C . VAL A 1 98 ? 2.68 4.355 -1.984 1 98.81 98 VAL A C 1
ATOM 755 O O . VAL A 1 98 ? 3.117 4.16 -0.848 1 98.81 98 VAL A O 1
ATOM 758 N N . THR A 1 99 ? 1.548 4.984 -2.219 1 98.81 99 THR A N 1
ATOM 759 C CA . THR A 1 99 ? 0.953 5.809 -1.172 1 98.81 99 THR A CA 1
ATOM 760 C C . THR A 1 99 ? -0.393 5.234 -0.734 1 98.81 99 THR A C 1
ATOM 762 O O . THR A 1 99 ? -1.322 5.137 -1.537 1 98.81 99 THR A O 1
ATOM 765 N N . ALA A 1 100 ? -0.477 4.797 0.517 1 98.88 100 ALA A N 1
ATOM 766 C CA . ALA A 1 100 ? -1.767 4.48 1.123 1 98.88 100 ALA A CA 1
ATOM 767 C C . ALA A 1 100 ? -2.496 5.746 1.559 1 98.88 100 ALA A C 1
ATOM 769 O O . ALA A 1 100 ? -1.916 6.605 2.229 1 98.88 100 ALA A O 1
ATOM 770 N N . VAL A 1 101 ? -3.711 5.879 1.151 1 98.81 101 VAL A N 1
ATOM 771 C CA . VAL A 1 101 ? -4.535 7.031 1.5 1 98.81 101 VAL A CA 1
ATOM 772 C C . VAL A 1 101 ? -5.578 6.621 2.539 1 98.81 101 VAL A C 1
ATOM 774 O O . VAL A 1 101 ? -6.398 5.734 2.289 1 98.81 101 VAL A O 1
ATOM 777 N N . TYR A 1 102 ? -5.512 7.262 3.684 1 98.81 102 TYR A N 1
ATOM 778 C CA . TYR A 1 102 ? -6.449 7.012 4.773 1 98.81 102 TYR A CA 1
ATOM 779 C C . TYR A 1 102 ? -7.371 8.211 4.984 1 98.81 102 TYR A C 1
ATOM 781 O O . TYR A 1 102 ? -7.078 9.312 4.52 1 98.81 102 TYR A O 1
ATOM 789 N N . TRP A 1 103 ? -8.422 7.973 5.68 1 98.25 103 TRP A N 1
ATOM 790 C CA . TRP A 1 103 ? -9.234 9.094 6.145 1 98.25 103 TRP A CA 1
ATOM 791 C C . TRP A 1 103 ? -9.75 8.844 7.559 1 98.25 103 TRP A C 1
ATOM 793 O O . TRP A 1 103 ? -9.82 7.691 8.008 1 98.25 103 TRP A O 1
ATOM 803 N N . THR A 1 104 ? -10.055 9.93 8.289 1 98.38 104 THR A N 1
ATOM 804 C CA . THR A 1 104 ? -10.68 9.852 9.609 1 98.38 104 THR A CA 1
ATOM 805 C C . THR A 1 104 ? -11.352 11.172 9.961 1 98.38 104 THR A C 1
ATOM 807 O O . THR A 1 104 ? -10.992 12.227 9.422 1 98.38 104 THR A O 1
ATOM 810 N N . ASN A 1 105 ? -12.312 11.094 10.773 1 97.56 105 ASN A N 1
ATOM 811 C CA . ASN A 1 105 ? -12.875 12.273 11.422 1 97.56 105 ASN A CA 1
ATOM 812 C C . ASN A 1 105 ? -12.703 12.211 12.938 1 97.56 105 ASN A C 1
ATOM 814 O O . ASN A 1 105 ? -13.312 13 13.664 1 97.56 105 ASN A O 1
ATOM 818 N N . HIS A 1 106 ? -11.898 11.234 13.344 1 97.88 106 HIS A N 1
ATOM 819 C CA . HIS A 1 106 ? -11.594 11.086 14.766 1 97.88 106 HIS A CA 1
ATOM 820 C C . HIS A 1 106 ? -10.188 11.57 15.086 1 97.88 106 HIS A C 1
ATOM 822 O O . HIS A 1 106 ? -9.211 10.852 14.844 1 97.88 106 HIS A O 1
ATOM 828 N N . PHE A 1 107 ? -10.164 12.734 15.625 1 97.94 107 PHE A N 1
ATOM 829 C CA . PHE A 1 107 ? -8.875 13.312 15.984 1 97.94 107 PHE A CA 1
ATOM 830 C C . PHE A 1 107 ? -9 14.195 17.219 1 97.94 107 PHE A C 1
ATOM 832 O O . PHE A 1 107 ? -10.102 14.625 17.562 1 97.94 107 PHE A O 1
ATOM 839 N N . SER A 1 108 ? -7.887 14.359 17.891 1 97.88 108 SER A N 1
ATOM 840 C CA . SER A 1 108 ? -7.801 15.227 19.047 1 97.88 108 SER A CA 1
ATOM 841 C C . SER A 1 108 ? -6.469 15.969 19.094 1 97.88 108 SER A C 1
ATOM 843 O O . SER A 1 108 ? -5.574 15.69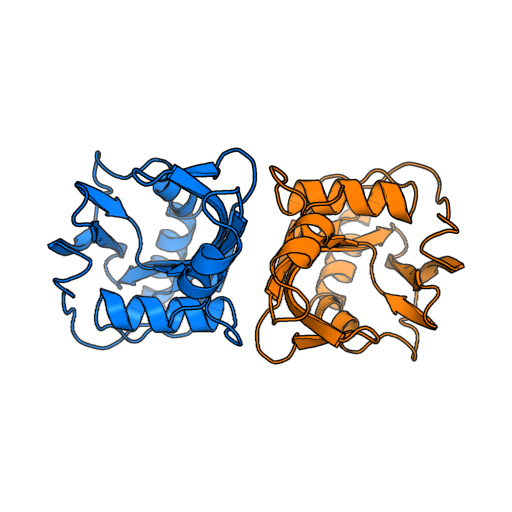5 18.297 1 97.88 108 SER A O 1
ATOM 845 N N . GLY A 1 109 ? -6.402 16.953 19.984 1 95.69 109 GLY A N 1
ATOM 846 C CA . GLY A 1 109 ? -5.199 17.766 20.094 1 95.69 109 GLY A CA 1
ATOM 847 C C . GLY A 1 109 ? -5.359 19.156 19.516 1 95.69 109 GLY A C 1
ATOM 848 O O . GLY A 1 109 ? -6.461 19.547 19.141 1 95.69 109 GLY A O 1
ATOM 849 N N . THR A 1 110 ? -4.258 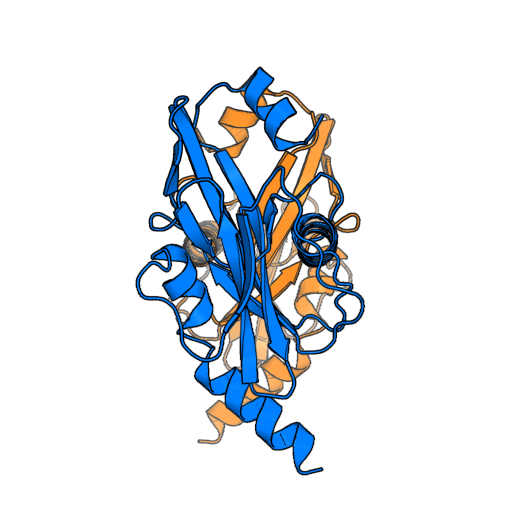19.953 19.562 1 93.56 110 THR A N 1
ATOM 850 C CA . THR A 1 110 ? -4.234 21.312 19.047 1 93.56 110 THR A CA 1
ATOM 851 C C . THR A 1 110 ? -3.322 21.406 17.828 1 93.56 110 THR A C 1
ATOM 853 O O . THR A 1 110 ? -2.193 20.906 17.844 1 93.56 110 THR A O 1
ATOM 856 N N . LEU A 1 111 ? -3.889 21.984 16.875 1 92.75 111 LEU A N 1
ATOM 857 C CA . LEU A 1 111 ? -3.129 22.172 15.648 1 92.75 111 LEU A CA 1
ATOM 858 C C . LEU A 1 111 ? -1.854 22.969 15.914 1 92.75 111 LEU A C 1
ATOM 860 O O . LEU A 1 111 ? -1.897 24.031 16.531 1 92.75 111 LEU A O 1
ATOM 864 N N . LYS A 1 112 ? -0.772 22.375 15.57 1 89 112 LYS A N 1
ATOM 865 C CA . LYS A 1 112 ? 0.536 23.031 15.641 1 89 112 LYS A CA 1
ATOM 866 C C . LYS A 1 112 ? 1.302 22.875 14.336 1 89 112 LYS A C 1
ATOM 868 O O . LYS A 1 112 ? 1.393 21.766 13.789 1 89 112 LYS A O 1
ATOM 873 N N . VAL A 1 113 ? 1.767 23.969 13.852 1 79.38 113 VAL A N 1
ATOM 874 C CA . VAL A 1 113 ? 2.529 23.891 12.609 1 79.38 113 VAL A CA 1
ATOM 875 C C . VAL A 1 113 ? 3.998 23.609 12.922 1 79.38 113 VAL A C 1
ATOM 877 O O . VAL A 1 113 ? 4.594 24.281 13.781 1 79.38 113 VAL A O 1
ATOM 880 N N . ASN A 1 114 ? 4.406 22.562 12.352 1 72.06 114 ASN A N 1
ATOM 881 C CA . ASN A 1 114 ? 5.844 22.312 12.3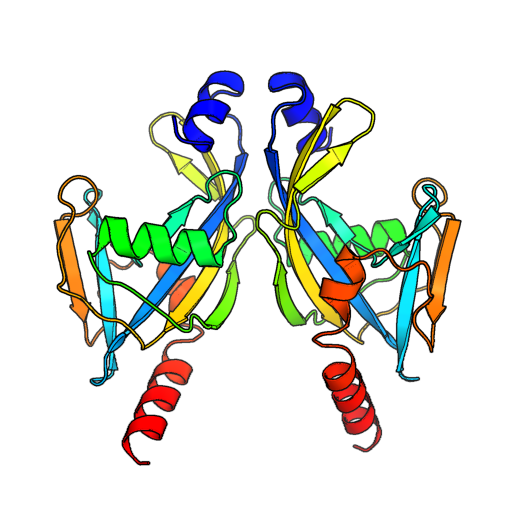67 1 72.06 114 ASN A CA 1
ATOM 882 C C . ASN A 1 114 ? 6.57 23.156 11.328 1 72.06 114 ASN A C 1
ATOM 884 O O . ASN A 1 114 ? 6.578 22.812 10.141 1 72.06 114 ASN A O 1
ATOM 888 N N . SER A 1 115 ? 7.219 24.109 11.758 1 69.44 115 SER A N 1
ATOM 889 C CA . SER A 1 115 ? 7.785 25.141 10.898 1 69.44 115 SER A CA 1
ATOM 890 C C . SER A 1 115 ? 8.875 24.578 10 1 69.44 115 SER A C 1
ATOM 892 O O . SER A 1 115 ? 9.188 25.156 8.953 1 69.44 115 SER A O 1
ATOM 894 N N . ASN A 1 116 ? 9.438 23.5 10.406 1 69.88 116 ASN A N 1
ATOM 895 C CA . ASN A 1 116 ? 10.5 22.922 9.594 1 69.88 116 ASN A CA 1
ATOM 896 C C . ASN A 1 116 ? 9.945 22.297 8.312 1 69.88 116 ASN A C 1
ATOM 898 O O . ASN A 1 116 ? 10.648 22.219 7.301 1 69.88 116 ASN A O 1
ATOM 902 N N . GLU A 1 117 ? 8.695 21.969 8.273 1 66 117 GLU A N 1
ATOM 903 C CA . GLU A 1 117 ? 8.172 21.188 7.164 1 66 117 GLU A CA 1
ATOM 904 C C . GLU A 1 117 ? 7.074 21.953 6.422 1 66 117 GLU A C 1
ATOM 906 O O . GLU A 1 117 ? 6.887 21.766 5.219 1 66 117 GLU A O 1
ATOM 911 N N . SER A 1 118 ? 6.438 22.781 7.211 1 71.94 118 SER A N 1
ATOM 912 C CA . SER A 1 118 ? 5.242 23.375 6.617 1 71.94 118 SER A CA 1
ATOM 913 C C . SER A 1 118 ? 5.078 24.828 7.047 1 71.94 118 SER A C 1
ATOM 915 O O . SER A 1 118 ? 5.555 25.234 8.117 1 71.94 118 SER A O 1
ATOM 917 N N . LYS A 1 119 ? 4.438 25.641 6.148 1 78.06 119 LYS A N 1
ATOM 918 C CA . LYS A 1 119 ? 4.148 27.047 6.418 1 78.06 119 LYS A CA 1
ATOM 919 C C . LYS A 1 119 ? 2.846 27.203 7.199 1 78.06 119 LYS A C 1
ATOM 921 O O . LYS A 1 119 ? 2.744 28.047 8.086 1 78.06 119 LYS A O 1
ATOM 926 N N . GLU A 1 120 ? 1.991 26.312 6.824 1 86.81 120 GLU A N 1
ATOM 927 C CA . GLU A 1 120 ? 0.659 26.438 7.406 1 86.81 120 GLU A CA 1
ATOM 928 C C . GLU A 1 120 ? -0.106 25.125 7.332 1 86.81 120 GLU A C 1
ATOM 930 O O . GLU A 1 120 ? 0.11 24.328 6.414 1 86.81 120 GLU A O 1
ATOM 935 N N . VAL A 1 121 ? -0.952 24.906 8.367 1 92.94 121 VAL A N 1
ATOM 936 C CA . VAL A 1 121 ? -1.91 23.797 8.391 1 92.94 121 VAL A CA 1
ATOM 937 C C . VAL A 1 121 ? -3.293 24.328 8.773 1 92.94 121 VAL A C 1
ATOM 939 O O . VAL A 1 121 ? -3.438 25.047 9.758 1 92.94 121 VAL A O 1
ATOM 942 N N . ARG A 1 122 ? -4.254 23.969 7.98 1 92.94 122 ARG A N 1
ATOM 943 C CA . ARG A 1 122 ? -5.582 24.484 8.312 1 92.94 122 ARG A CA 1
ATOM 944 C C . ARG A 1 122 ? -6.676 23.594 7.723 1 92.94 122 ARG A C 1
ATOM 946 O O . ARG A 1 122 ? -6.453 22.906 6.723 1 92.94 122 ARG A O 1
ATOM 953 N N . PHE A 1 123 ? -7.82 23.75 8.32 1 96.25 123 PHE A N 1
ATOM 954 C CA . PHE A 1 123 ? -9.031 23.141 7.781 1 96.25 123 PHE A CA 1
ATOM 955 C C . PHE A 1 123 ? -9.664 24.031 6.719 1 96.25 123 PHE A C 1
ATOM 957 O O . PHE A 1 123 ? -9.844 25.234 6.941 1 96.25 123 PHE A O 1
ATOM 964 N N . VAL A 1 124 ? -10.039 23.406 5.594 1 95.12 124 VAL A N 1
ATOM 965 C CA . VAL A 1 124 ? -10.594 24.203 4.508 1 95.12 124 VAL A CA 1
ATOM 966 C C . VAL A 1 124 ? -11.945 23.625 4.074 1 95.12 124 VAL A C 1
ATOM 968 O O . VAL A 1 124 ? -12.125 22.406 4.07 1 95.12 124 VAL A O 1
ATOM 971 N N . LYS A 1 125 ? -12.797 24.484 3.693 1 92 125 LYS A N 1
ATOM 972 C CA . LYS A 1 125 ? -14.102 24.078 3.178 1 92 125 LYS A CA 1
ATOM 973 C C . LYS A 1 125 ? -14.023 23.75 1.688 1 92 125 LYS A C 1
ATOM 975 O O . LYS A 1 125 ? -14.68 22.812 1.219 1 92 125 LYS A O 1
ATOM 980 N N . ASN A 1 126 ? -13.219 24.531 1.012 1 92.31 126 ASN A N 1
ATOM 981 C CA . ASN A 1 126 ? -13.023 24.344 -0.421 1 92.31 126 ASN A CA 1
ATOM 982 C C . ASN A 1 126 ? -11.562 24.047 -0.748 1 92.31 126 ASN A C 1
ATOM 984 O O . ASN A 1 126 ? -10.648 24.609 -0.145 1 92.31 126 ASN A O 1
ATOM 988 N N . LEU A 1 127 ? -11.383 23.188 -1.72 1 91.81 127 LEU A N 1
ATOM 989 C CA . LEU A 1 127 ? -10.023 22.828 -2.104 1 91.81 127 LEU A CA 1
ATOM 990 C C . LEU A 1 127 ? -9.328 24 -2.781 1 91.81 127 LEU A C 1
ATOM 992 O O . LEU A 1 127 ? -9.891 24.641 -3.678 1 91.81 127 LEU A O 1
ATOM 996 N N . PRO A 1 128 ? -8.172 24.219 -2.375 1 90.56 128 PRO A N 1
ATOM 997 C CA . PRO A 1 128 ? -7.434 25.312 -3.023 1 90.56 128 PRO A CA 1
ATOM 998 C C . PRO A 1 128 ? -7.062 24.984 -4.469 1 90.56 128 PRO A C 1
ATOM 1000 O O . PRO A 1 128 ? -6.832 23.828 -4.809 1 90.56 128 PRO A O 1
ATOM 1003 N N . SER A 1 129 ? -6.875 25.984 -5.316 1 87.44 129 SER A N 1
ATOM 1004 C CA . SER A 1 129 ? -6.504 25.812 -6.719 1 87.44 129 SER A CA 1
ATOM 1005 C C . SER A 1 129 ? -5.055 25.359 -6.855 1 87.44 129 SER A C 1
ATOM 1007 O O . SER A 1 129 ? -4.664 24.828 -7.895 1 87.44 129 SER A O 1
ATOM 1009 N N . THR A 1 130 ? -4.293 25.578 -5.859 1 87.12 130 THR A N 1
ATOM 1010 C CA . THR A 1 130 ? -2.865 25.281 -5.898 1 87.12 130 THR A CA 1
ATOM 1011 C C . THR A 1 130 ? -2.592 23.875 -5.352 1 87.12 130 THR A C 1
ATOM 1013 O O . THR A 1 130 ? -1.44 23.531 -5.086 1 87.12 130 THR A O 1
ATOM 1016 N N . LEU A 1 131 ? -3.605 23.188 -5.156 1 90.44 131 LEU A N 1
ATOM 1017 C CA . LEU A 1 131 ? -3.439 21.797 -4.746 1 90.44 131 LEU A CA 1
ATOM 1018 C C . LEU A 1 131 ? -2.66 21 -5.797 1 90.44 131 LEU A C 1
ATOM 1020 O O . LEU A 1 131 ? -2.982 21.062 -6.984 1 90.44 131 LEU A O 1
ATOM 1024 N N . LYS A 1 132 ? -1.63 20.359 -5.324 1 89.75 132 LYS A N 1
ATOM 1025 C CA . LYS A 1 132 ? -0.826 19.578 -6.254 1 89.75 132 LYS A CA 1
ATOM 1026 C C . LYS A 1 132 ? -1.645 18.438 -6.863 1 89.75 132 LYS A C 1
ATOM 1028 O O . LYS A 1 132 ? -2.545 17.891 -6.219 1 89.75 132 LYS A O 1
ATOM 1033 N N . ASP A 1 133 ? -1.304 18.031 -8.039 1 88.75 133 ASP A N 1
ATOM 1034 C CA . ASP A 1 133 ? -2.074 17.062 -8.812 1 88.75 133 ASP A CA 1
ATOM 1035 C C . ASP A 1 133 ? -2.164 15.727 -8.086 1 88.75 133 ASP A C 1
ATOM 1037 O O . ASP A 1 133 ? -3.219 15.086 -8.086 1 88.75 133 ASP A O 1
ATOM 1041 N N . GLU A 1 134 ? -1.088 15.312 -7.52 1 90.44 134 GLU A N 1
ATOM 1042 C CA . GLU A 1 134 ? -1.113 14.016 -6.848 1 90.44 134 GLU A CA 1
ATOM 1043 C C . GLU A 1 134 ? -2.133 14 -5.715 1 90.44 134 GLU A C 1
ATOM 1045 O O . GLU A 1 134 ? -2.789 12.984 -5.477 1 90.44 134 GLU A O 1
ATOM 1050 N N . TYR A 1 135 ? -2.314 15.055 -5.105 1 93.81 135 TYR A N 1
ATOM 1051 C CA . TYR A 1 135 ? -3.246 15.102 -3.984 1 93.81 135 TYR A CA 1
ATOM 1052 C C . TYR A 1 135 ? -4.684 15.211 -4.477 1 93.81 135 TYR A C 1
ATOM 1054 O O . TYR A 1 135 ? -5.609 14.734 -3.814 1 93.81 135 TYR A O 1
ATOM 1062 N N . LYS A 1 136 ? -4.832 15.844 -5.621 1 93.88 136 LYS A N 1
ATOM 1063 C CA . LYS A 1 136 ? -6.152 15.781 -6.238 1 93.88 136 LYS A CA 1
ATOM 1064 C C . LYS A 1 136 ? -6.57 14.336 -6.496 1 93.88 136 LYS A C 1
ATOM 1066 O O . LYS A 1 136 ? -7.715 13.961 -6.238 1 93.88 136 LYS A O 1
ATOM 1071 N N . ASP A 1 137 ? -5.609 13.586 -6.941 1 94.88 137 ASP A N 1
ATOM 1072 C CA . ASP A 1 137 ? -5.863 12.172 -7.199 1 94.88 137 ASP A CA 1
ATOM 1073 C C . ASP A 1 137 ? -6.285 11.453 -5.922 1 94.88 137 ASP A C 1
ATOM 1075 O O . ASP A 1 137 ? -7.137 10.562 -5.957 1 94.88 137 ASP A O 1
ATOM 1079 N N . TYR A 1 138 ? -5.688 11.828 -4.809 1 96.69 138 TYR A N 1
ATOM 1080 C CA . TYR A 1 138 ? -5.93 11.164 -3.533 1 96.69 138 TYR A CA 1
ATOM 1081 C C . TYR A 1 138 ? -7.285 11.562 -2.959 1 96.69 138 TYR A C 1
ATOM 1083 O O . TYR A 1 138 ? -7.922 10.773 -2.256 1 96.69 138 TYR A O 1
ATOM 1091 N N . ILE A 1 139 ? -7.691 12.758 -3.26 1 96.75 139 ILE A N 1
ATOM 1092 C CA . ILE A 1 139 ? -8.805 13.352 -2.537 1 96.75 139 ILE A CA 1
ATOM 1093 C C . ILE A 1 139 ? -10.102 13.156 -3.328 1 96.75 139 ILE A C 1
ATOM 1095 O O . ILE A 1 139 ? -11.102 12.68 -2.791 1 96.75 139 ILE A O 1
ATOM 1099 N N . LEU A 1 140 ? -10.102 13.398 -4.582 1 95.31 140 LEU A N 1
ATOM 1100 C CA . LEU A 1 140 ? -11.297 13.633 -5.383 1 95.31 140 LEU A CA 1
ATOM 1101 C C . LEU A 1 140 ? -12.141 12.359 -5.484 1 95.31 140 LEU A C 1
ATOM 1103 O O . LEU A 1 140 ? -13.367 12.422 -5.41 1 95.31 140 LEU A O 1
ATOM 1107 N N . PRO A 1 141 ? -11.539 11.25 -5.602 1 95.38 141 PRO A N 1
ATOM 1108 C CA . PRO A 1 141 ? -12.359 10.047 -5.742 1 95.38 141 PRO A CA 1
ATOM 1109 C C . PRO A 1 141 ? -13.211 9.766 -4.504 1 95.38 141 PRO A C 1
ATOM 1111 O O . PRO A 1 141 ? -14.203 9.039 -4.586 1 95.38 141 PRO A O 1
ATOM 1114 N N . TYR A 1 142 ? -12.812 10.359 -3.393 1 94.75 142 TYR A N 1
ATOM 1115 C CA . TYR A 1 142 ? -13.43 9.922 -2.146 1 94.75 142 TYR A CA 1
ATOM 1116 C C . TYR A 1 142 ? -14.141 11.078 -1.453 1 94.75 142 TYR A C 1
ATOM 1118 O O . TYR A 1 142 ? -14.883 10.875 -0.492 1 94.75 142 TYR A O 1
ATOM 1126 N N . TYR A 1 143 ? -13.898 12.219 -1.882 1 92.12 143 TYR A N 1
ATOM 1127 C CA . TYR A 1 143 ? -14.266 13.43 -1.159 1 92.12 143 TYR A CA 1
ATOM 1128 C C . TYR A 1 143 ? -15.766 13.461 -0.881 1 92.12 143 TYR A C 1
ATOM 1130 O O . TYR A 1 143 ? -16.188 13.633 0.265 1 92.12 143 TYR A O 1
ATOM 1138 N N . GLN A 1 144 ? -16.547 13.227 -1.879 1 90.44 144 GLN A N 1
ATOM 1139 C CA . GLN A 1 144 ? -18 13.281 -1.727 1 90.44 144 GLN A CA 1
ATOM 1140 C C . GLN A 1 144 ? -18.5 12.188 -0.792 1 90.44 144 GLN A C 1
ATOM 1142 O O . GLN A 1 144 ? -19.391 12.43 0.036 1 90.44 144 GLN A O 1
ATOM 1147 N N . SER A 1 145 ? -18.016 11.016 -0.941 1 93.19 145 SER A N 1
ATOM 1148 C CA . SER A 1 145 ? -18.422 9.914 -0.083 1 93.19 145 SER A CA 1
ATOM 1149 C C . SER A 1 145 ? -18.109 10.195 1.38 1 93.19 145 SER A C 1
ATOM 1151 O O . SER A 1 145 ? -18.891 9.875 2.27 1 93.19 145 SER A O 1
ATOM 1153 N N . ILE A 1 146 ? -17.016 10.789 1.621 1 93.12 146 ILE A N 1
ATOM 1154 C CA . ILE A 1 146 ? -16.609 11.133 2.977 1 93.12 146 ILE A CA 1
ATOM 1155 C C . ILE A 1 146 ? -17.562 12.156 3.572 1 93.12 146 ILE A C 1
ATOM 1157 O O . ILE A 1 146 ? -18.016 12.008 4.707 1 93.12 146 ILE A O 1
ATOM 1161 N N . LEU A 1 147 ? -17.875 13.117 2.805 1 90.94 147 LEU A N 1
ATOM 1162 C CA . LEU A 1 147 ? -18.766 14.172 3.285 1 90.94 147 LEU A CA 1
ATOM 1163 C C . LEU A 1 147 ? -20.141 13.609 3.631 1 90.94 147 LEU A C 1
ATOM 1165 O O . LEU A 1 147 ? -20.75 14 4.633 1 90.94 147 LEU A O 1
ATOM 1169 N N . THR A 1 148 ? -20.578 12.688 2.82 1 91.5 148 THR A N 1
ATOM 1170 C CA . THR A 1 148 ? -21.859 12.047 3.064 1 91.5 148 THR A CA 1
ATOM 1171 C C . THR A 1 148 ? -21.828 11.242 4.359 1 91.5 148 THR A C 1
ATOM 1173 O O . THR A 1 148 ? -22.797 11.234 5.121 1 91.5 148 THR A O 1
ATOM 1176 N N . THR A 1 149 ? -20.797 10.594 4.535 1 89.75 149 THR A N 1
ATOM 1177 C CA . THR A 1 149 ? -20.625 9.773 5.734 1 89.75 149 THR A CA 1
ATOM 1178 C C . THR A 1 149 ? -20.672 10.641 6.988 1 89.75 149 THR A C 1
ATOM 1180 O O . THR A 1 149 ? -21.281 10.266 7.988 1 89.75 149 THR A O 1
ATOM 1183 N N . ILE A 1 150 ? -20.062 11.742 6.992 1 88.38 150 ILE A N 1
ATOM 1184 C CA . ILE A 1 150 ? -19.984 12.641 8.133 1 88.38 150 ILE A CA 1
ATOM 1185 C C . ILE A 1 150 ? -21.359 13.227 8.43 1 88.38 150 ILE A C 1
ATOM 1187 O O . ILE A 1 150 ? -21.766 13.344 9.586 1 88.38 150 ILE A O 1
ATOM 1191 N N . ARG A 1 151 ? -22.062 13.586 7.434 1 85.38 151 ARG A N 1
ATOM 1192 C CA . ARG A 1 151 ? -23.391 14.188 7.59 1 85.38 151 ARG A CA 1
ATOM 1193 C C . ARG A 1 151 ? -24.375 13.18 8.18 1 85.38 151 ARG A C 1
ATOM 1195 O O . ARG A 1 151 ? -25.25 13.547 8.969 1 85.38 151 ARG A O 1
ATOM 1202 N N . SER A 1 152 ? -24.188 11.961 7.797 1 78.94 152 SER A N 1
ATOM 1203 C CA . SER A 1 152 ? -25.078 10.914 8.297 1 78.94 152 SER A CA 1
ATOM 1204 C C . SER A 1 152 ? -24.781 10.57 9.75 1 78.94 152 SER A C 1
ATOM 1206 O O . SER A 1 152 ? -25.656 10.125 10.484 1 78.94 152 SER A O 1
ATOM 1208 N N . SER A 1 153 ? -23.641 10.672 10.1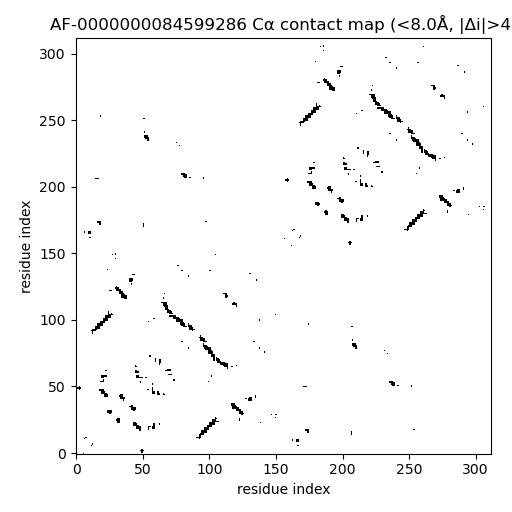8 1 70.75 153 SER A N 1
ATOM 1209 C CA . SER A 1 153 ? -23.25 10.367 11.555 1 70.75 153 SER A CA 1
ATOM 1210 C C . SER A 1 153 ? -23.703 11.461 12.516 1 70.75 153 SER A C 1
ATOM 1212 O O . SER A 1 153 ? -23.859 11.211 13.711 1 70.75 153 SER A O 1
ATOM 1214 N N . GLU A 1 154 ? -23.906 12.781 12.156 1 62.22 154 GLU A N 1
ATOM 1215 C CA . GLU A 1 154 ? -24.422 13.867 12.969 1 62.22 154 GLU A CA 1
ATOM 1216 C C . GLU A 1 154 ? -25.922 13.688 13.234 1 62.22 154 GLU A C 1
ATOM 1218 O O . GLU A 1 154 ? -26.422 14.086 14.289 1 62.22 154 GLU A O 1
ATOM 1223 N N . SER A 1 155 ? -26.703 13.18 12.258 1 50.94 155 SER A N 1
ATOM 1224 C CA . SER A 1 155 ? -28.141 13.039 12.414 1 50.94 155 SER A CA 1
ATOM 1225 C C . SER A 1 155 ? -28.484 11.883 13.352 1 50.94 155 SER A C 1
ATOM 1227 O O . SER A 1 155 ? -29.656 11.695 13.711 1 50.94 155 SER A O 1
ATOM 1229 N N . THR A 1 156 ? -27.641 11.031 13.703 1 40.53 156 THR A N 1
ATOM 1230 C CA . THR A 1 156 ? -28.031 10.047 14.703 1 40.53 156 THR A CA 1
ATOM 1231 C C . THR A 1 156 ? -27.516 10.445 16.078 1 40.53 156 THR A C 1
ATOM 1233 O O . THR A 1 156 ? -26.375 10.891 16.219 1 40.53 156 THR A O 1
ATOM 1236 N N . MET B 1 1 ? 17.719 -7.277 -14.93 1 73.69 1 MET B N 1
ATOM 1237 C CA . MET B 1 1 ? 17.797 -7.469 -13.484 1 73.69 1 MET B CA 1
ATOM 1238 C C . MET B 1 1 ? 16.609 -6.824 -12.781 1 73.69 1 MET B C 1
ATOM 1240 O O . MET B 1 1 ? 16.156 -5.746 -13.18 1 73.69 1 MET B O 1
ATOM 1244 N N . ASP B 1 2 ? 16.031 -7.641 -11.906 1 91.06 2 ASP B N 1
ATOM 1245 C CA . ASP B 1 2 ? 14.828 -7.152 -11.234 1 91.06 2 ASP B CA 1
ATOM 1246 C C . ASP B 1 2 ? 15.18 -6.078 -10.203 1 91.06 2 ASP B C 1
ATOM 1248 O O . ASP B 1 2 ? 16.344 -5.926 -9.828 1 91.06 2 ASP B O 1
ATOM 1252 N N . TYR B 1 3 ? 14.375 -5.262 -9.922 1 96.88 3 TYR B N 1
ATOM 1253 C CA . TYR B 1 3 ? 14.531 -4.105 -9.047 1 96.88 3 TYR B CA 1
ATOM 1254 C C . TYR B 1 3 ? 15.156 -4.508 -7.719 1 96.88 3 TYR B C 1
ATOM 1256 O O . TYR B 1 3 ? 16.141 -3.914 -7.281 1 96.88 3 TYR B O 1
ATOM 1264 N N . VAL B 1 4 ? 14.664 -5.543 -7.145 1 96.75 4 VAL B N 1
ATOM 1265 C CA . VAL B 1 4 ? 15.109 -5.945 -5.816 1 96.75 4 VAL B CA 1
ATOM 1266 C C . VAL B 1 4 ? 16.531 -6.484 -5.898 1 96.75 4 VAL B C 1
ATOM 1268 O O . VAL B 1 4 ? 17.375 -6.18 -5.043 1 96.75 4 VAL B O 1
ATOM 1271 N N . GLN B 1 5 ? 16.797 -7.277 -6.898 1 95.12 5 GLN B N 1
ATOM 1272 C CA . GLN B 1 5 ? 18.125 -7.82 -7.074 1 95.12 5 GLN B CA 1
ATOM 1273 C C . GLN B 1 5 ? 19.156 -6.703 -7.238 1 95.12 5 GLN B C 1
ATOM 1275 O O . GLN B 1 5 ? 20.25 -6.762 -6.66 1 95.12 5 GLN B O 1
ATOM 1280 N N . SER B 1 6 ? 18.828 -5.762 -8.047 1 95.38 6 SER B N 1
ATOM 1281 C CA . SER B 1 6 ? 19.719 -4.633 -8.266 1 95.38 6 SER B CA 1
ATOM 1282 C C . SER B 1 6 ? 19.969 -3.863 -6.973 1 95.38 6 SER B C 1
ATOM 1284 O O . SER B 1 6 ? 21.094 -3.412 -6.715 1 95.38 6 SER B O 1
ATOM 1286 N N . LEU B 1 7 ? 18.984 -3.707 -6.199 1 96.31 7 LEU B N 1
ATOM 1287 C CA . LEU B 1 7 ? 19.109 -3.027 -4.914 1 96.31 7 LEU B CA 1
ATOM 1288 C C . LEU B 1 7 ? 20 -3.82 -3.969 1 96.31 7 LEU B C 1
ATOM 1290 O O . LEU B 1 7 ? 20.891 -3.254 -3.32 1 96.31 7 LEU B O 1
ATOM 1294 N N . ARG B 1 8 ? 19.781 -5.086 -3.947 1 96.88 8 ARG B N 1
ATOM 1295 C CA . ARG B 1 8 ? 20.531 -5.957 -3.051 1 96.88 8 ARG B CA 1
ATOM 1296 C C . ARG B 1 8 ? 22.016 -5.934 -3.381 1 96.88 8 ARG B C 1
ATOM 1298 O O . ARG B 1 8 ? 22.859 -6.039 -2.486 1 96.88 8 ARG B O 1
ATOM 1305 N N . GLN B 1 9 ? 22.328 -5.797 -4.629 1 96 9 GLN B N 1
ATOM 1306 C CA . GLN B 1 9 ? 23.719 -5.711 -5.043 1 96 9 GLN B CA 1
ATOM 1307 C C . GLN B 1 9 ? 24.406 -4.496 -4.422 1 96 9 GLN B C 1
ATOM 1309 O O . GLN B 1 9 ? 25.609 -4.523 -4.168 1 96 9 GLN B O 1
ATOM 1314 N N . LYS B 1 10 ? 23.656 -3.545 -4.055 1 96.12 10 LYS B N 1
ATOM 1315 C CA . LYS B 1 10 ? 24.219 -2.295 -3.562 1 96.12 10 LYS B CA 1
ATOM 1316 C C . LYS B 1 10 ? 24.109 -2.203 -2.043 1 96.12 10 LYS B C 1
ATOM 1318 O O . LYS B 1 10 ? 25.016 -1.687 -1.384 1 96.12 10 LYS B O 1
ATOM 1323 N N . VAL B 1 11 ? 23.109 -2.771 -1.477 1 96.94 11 VAL B N 1
ATOM 1324 C CA . VAL B 1 11 ? 22.859 -2.496 -0.067 1 96.94 11 VAL B CA 1
ATOM 1325 C C . VAL B 1 11 ? 23.141 -3.744 0.764 1 96.94 11 VAL B C 1
ATOM 1327 O O . VAL B 1 11 ? 23.141 -3.693 1.996 1 96.94 11 VAL B O 1
ATOM 1330 N N . GLY B 1 12 ? 23.375 -4.805 0.111 1 95.94 12 GLY B N 1
ATOM 1331 C CA . GLY B 1 12 ? 23.609 -6.051 0.829 1 95.94 12 GLY B CA 1
ATOM 1332 C C . GLY B 1 12 ? 22.344 -6.602 1.475 1 95.94 12 GLY B C 1
ATOM 1333 O O . GLY B 1 12 ? 21.281 -6.613 0.857 1 95.94 12 GLY B O 1
ATOM 1334 N N . THR B 1 13 ? 22.5 -7.074 2.732 1 96.25 13 THR B N 1
ATOM 1335 C CA . THR B 1 13 ? 21.422 -7.824 3.365 1 96.25 13 THR B CA 1
ATOM 1336 C C . THR B 1 13 ? 20.625 -6.93 4.309 1 96.25 13 THR B C 1
ATOM 1338 O O . THR B 1 13 ? 19.719 -7.402 5.008 1 96.25 13 THR B O 1
ATOM 1341 N N . GLN B 1 14 ? 20.891 -5.652 4.332 1 95.81 14 GLN B N 1
ATOM 1342 C CA . GLN B 1 14 ? 20.203 -4.773 5.27 1 95.81 14 GLN B CA 1
ATOM 1343 C C . GLN B 1 14 ? 18.703 -4.793 5.043 1 95.81 14 GLN B C 1
ATOM 1345 O O . GLN B 1 14 ? 18.234 -5.09 3.938 1 95.81 14 GLN B O 1
ATOM 1350 N N . PRO B 1 15 ? 17.969 -4.469 6.062 1 97.56 15 PRO B N 1
ATOM 1351 C CA . PRO B 1 15 ? 16.5 -4.484 5.898 1 97.56 15 PRO B CA 1
ATOM 1352 C C . PRO B 1 15 ? 16.031 -3.508 4.828 1 97.56 15 PRO B C 1
ATOM 1354 O O . PRO B 1 15 ? 16.531 -2.389 4.734 1 97.56 15 PRO B O 1
ATOM 1357 N N . LEU B 1 16 ? 15.133 -4.012 4.023 1 98.25 16 LEU B N 1
ATOM 1358 C CA . LEU B 1 16 ? 14.469 -3.205 3.004 1 98.25 16 LEU B CA 1
ATOM 1359 C C . LEU B 1 16 ? 12.953 -3.225 3.191 1 98.25 16 LEU B C 1
ATOM 1361 O O . LEU B 1 16 ? 12.391 -4.246 3.592 1 98.25 16 LEU B O 1
ATOM 1365 N N . ILE B 1 17 ? 12.305 -2.096 2.955 1 98.62 17 ILE B N 1
ATOM 1366 C CA . ILE B 1 17 ? 10.852 -2.055 2.812 1 98.62 17 ILE B CA 1
ATOM 1367 C C . ILE B 1 17 ? 10.469 -2.26 1.348 1 98.62 17 ILE B C 1
ATOM 1369 O O . ILE B 1 17 ? 10.797 -1.431 0.494 1 98.62 17 ILE B O 1
ATOM 1373 N N . LEU B 1 18 ? 9.766 -3.307 1.079 1 98.56 18 LEU B N 1
ATOM 1374 C CA . LEU B 1 18 ? 9.469 -3.631 -0.312 1 98.56 18 LEU B CA 1
ATOM 1375 C C . LEU B 1 18 ? 7.973 -3.854 -0.506 1 98.56 18 LEU B C 1
ATOM 1377 O O . LEU B 1 18 ? 7.375 -4.707 0.154 1 98.56 18 LEU B O 1
ATOM 1381 N N . PRO B 1 19 ? 7.355 -3.07 -1.368 1 98.81 19 PRO B N 1
ATOM 1382 C CA . PRO B 1 19 ? 5.938 -3.285 -1.672 1 98.81 19 PRO B CA 1
ATOM 1383 C C . PRO B 1 19 ? 5.715 -4.414 -2.674 1 98.81 19 PRO B C 1
ATOM 1385 O O . PRO B 1 19 ? 6.578 -4.68 -3.516 1 98.81 19 PRO B O 1
ATOM 1388 N N . GLY B 1 20 ? 4.586 -5.059 -2.533 1 98.69 20 GLY B N 1
ATOM 1389 C CA . GLY B 1 20 ? 4.133 -6.105 -3.436 1 98.69 20 GLY B CA 1
ATOM 1390 C C . GLY B 1 20 ? 2.635 -6.328 -3.387 1 98.69 20 GLY B C 1
ATOM 1391 O O . GLY B 1 20 ? 1.913 -5.582 -2.721 1 98.69 20 GLY B O 1
ATOM 1392 N N . SER B 1 21 ? 2.203 -7.27 -4.188 1 98.75 21 SER B N 1
ATOM 1393 C CA . SER B 1 21 ? 0.779 -7.574 -4.285 1 98.75 21 SER B CA 1
ATOM 1394 C C . SER B 1 21 ? 0.533 -9.078 -4.305 1 98.75 21 SER B C 1
ATOM 1396 O O . SER B 1 21 ? 1.377 -9.844 -4.773 1 98.75 21 SER B O 1
ATOM 1398 N N . VAL B 1 22 ? -0.619 -9.453 -3.738 1 98.56 22 VAL B N 1
ATOM 1399 C CA . VAL B 1 22 ? -1.153 -10.805 -3.895 1 98.56 22 VAL B CA 1
ATOM 1400 C C . VAL B 1 22 ? -2.619 -10.734 -4.32 1 98.56 22 VAL B C 1
ATOM 1402 O O . VAL B 1 22 ? -3.26 -9.688 -4.188 1 98.56 22 VAL B O 1
ATOM 1405 N N . VAL B 1 23 ? -3.16 -11.836 -4.824 1 98.69 23 VAL B N 1
ATOM 1406 C CA . VAL B 1 23 ? -4.52 -11.812 -5.355 1 98.69 23 VAL B CA 1
ATOM 1407 C C . VAL B 1 23 ? -5.281 -13.047 -4.883 1 98.69 23 VAL B C 1
ATOM 1409 O O . VAL B 1 23 ? -4.801 -14.172 -5.027 1 98.69 23 VAL B O 1
ATOM 1412 N N . LEU B 1 24 ? -6.422 -12.828 -4.277 1 98.56 24 LEU B N 1
ATOM 1413 C CA . LEU B 1 24 ? -7.414 -13.883 -4.098 1 98.56 24 LEU B CA 1
ATOM 1414 C C . LEU B 1 24 ? -8.242 -14.062 -5.359 1 98.56 24 LEU B C 1
ATOM 1416 O O . LEU B 1 24 ? -9.047 -13.195 -5.715 1 98.56 24 LEU B O 1
ATOM 1420 N N . ILE B 1 25 ? -8.031 -15.094 -6.051 1 98.19 25 ILE B N 1
ATOM 1421 C CA . ILE B 1 25 ? -8.828 -15.453 -7.219 1 98.19 25 ILE B CA 1
ATOM 1422 C C . ILE B 1 25 ? -9.836 -16.531 -6.84 1 98.19 25 ILE B C 1
ATOM 1424 O O . ILE B 1 25 ? -9.453 -17.641 -6.465 1 98.19 25 ILE B O 1
ATOM 1428 N N . VAL B 1 26 ? -11.07 -16.203 -6.957 1 97.56 26 VAL B N 1
ATOM 1429 C CA . VAL B 1 26 ? -12.133 -17.125 -6.559 1 97.56 26 VAL B CA 1
ATOM 1430 C C . VAL B 1 26 ? -13.016 -17.438 -7.758 1 97.56 26 VAL B C 1
ATOM 1432 O O . VAL B 1 26 ? -13.469 -16.531 -8.469 1 97.56 26 VAL B O 1
ATOM 1435 N N . ASN B 1 27 ? -13.258 -18.688 -8 1 96 27 ASN B N 1
ATOM 1436 C CA . ASN B 1 27 ? -14.07 -19.062 -9.156 1 96 27 ASN B CA 1
ATOM 1437 C C . ASN B 1 27 ? -15.555 -19.094 -8.805 1 96 27 ASN B C 1
ATOM 1439 O O . ASN B 1 27 ? -15.945 -18.766 -7.68 1 96 27 ASN B O 1
ATOM 1443 N N . ASN B 1 28 ? -16.344 -19.5 -9.789 1 92.75 28 ASN B N 1
ATOM 1444 C CA . ASN B 1 28 ? -17.797 -19.438 -9.656 1 92.75 28 ASN B CA 1
ATOM 1445 C C . ASN B 1 28 ? -18.312 -20.453 -8.641 1 92.75 28 ASN B C 1
ATOM 1447 O O . ASN B 1 28 ? -19.438 -20.359 -8.18 1 92.75 28 ASN B O 1
ATOM 1451 N N . GLN B 1 29 ? -17.531 -21.453 -8.258 1 93.81 29 GLN B N 1
ATOM 1452 C CA . GLN B 1 29 ? -17.922 -22.469 -7.285 1 93.81 29 GLN B CA 1
ATOM 1453 C C . GLN B 1 29 ? -17.516 -22.047 -5.871 1 93.81 29 GLN B C 1
ATOM 1455 O O . GLN B 1 29 ? -17.719 -22.797 -4.914 1 93.81 29 GLN B O 1
ATOM 1460 N N . GLY B 1 30 ? -16.906 -20.859 -5.805 1 93.94 30 GLY B N 1
ATOM 1461 C CA . GLY B 1 30 ? -16.469 -20.391 -4.496 1 93.94 30 GLY B CA 1
ATOM 1462 C C . GLY B 1 30 ? -15.141 -20.969 -4.062 1 93.94 30 GLY B C 1
ATOM 1463 O O . GLY B 1 30 ? -14.828 -21 -2.871 1 93.94 30 GLY B O 1
ATOM 1464 N N . GLU B 1 31 ? -14.359 -21.469 -5.008 1 96.44 31 GLU B N 1
ATOM 1465 C CA . GLU B 1 31 ? -13.047 -22.031 -4.691 1 96.44 31 GLU B CA 1
ATOM 1466 C C . GLU B 1 31 ? -11.953 -20.984 -4.848 1 96.44 31 GLU B C 1
ATOM 1468 O O . GLU B 1 31 ? -11.992 -20.156 -5.77 1 96.44 31 GLU B O 1
ATOM 1473 N N . LEU B 1 32 ? -11 -21.031 -3.953 1 97.38 32 LEU B N 1
ATOM 1474 C CA . LEU B 1 32 ? -9.883 -20.094 -3.922 1 97.38 32 LEU B CA 1
ATOM 1475 C C . LEU B 1 32 ? -8.648 -20.688 -4.582 1 97.38 32 LEU B C 1
ATOM 1477 O O . LEU B 1 32 ? -8.273 -21.828 -4.301 1 97.38 32 LEU B O 1
ATOM 1481 N N . LEU B 1 33 ? -8.016 -19.922 -5.477 1 97.31 33 LEU B N 1
ATOM 1482 C CA . LEU B 1 33 ? -6.785 -20.375 -6.117 1 97.31 33 LEU B CA 1
ATOM 1483 C C . LEU B 1 33 ? -5.594 -20.234 -5.176 1 97.31 33 LEU B C 1
ATOM 1485 O O . LEU B 1 33 ? -5.355 -19.141 -4.641 1 97.31 33 LEU B O 1
ATOM 1489 N N . LEU B 1 34 ? -4.883 -21.297 -4.973 1 96.12 34 LEU B N 1
ATOM 1490 C CA . LEU B 1 34 ? -3.676 -21.281 -4.152 1 96.12 34 LEU B CA 1
ATOM 1491 C C . LEU B 1 34 ? -2.49 -21.859 -4.914 1 96.12 34 LEU B C 1
ATOM 1493 O O . LEU B 1 34 ? -2.674 -22.609 -5.871 1 96.12 34 LEU B O 1
ATOM 1497 N N . GLU B 1 35 ? -1.377 -21.406 -4.504 1 93.19 35 GLU B N 1
ATOM 1498 C CA . GLU B 1 35 ? -0.125 -21.906 -5.066 1 93.19 35 GLU B CA 1
ATOM 1499 C C . GLU B 1 35 ? 0.721 -22.594 -4.004 1 93.19 35 GLU B C 1
ATOM 1501 O O . GLU B 1 35 ? 0.857 -22.094 -2.887 1 93.19 35 GLU B O 1
ATOM 1506 N N . ASN B 1 36 ? 1.192 -23.766 -4.352 1 90.06 36 ASN B N 1
ATOM 1507 C CA . ASN B 1 36 ? 2.154 -24.469 -3.521 1 90.06 36 ASN B CA 1
ATOM 1508 C C . ASN B 1 36 ? 3.59 -24.203 -3.965 1 90.06 36 ASN B C 1
ATOM 1510 O O . ASN B 1 36 ? 4.027 -24.703 -5.004 1 90.06 36 ASN B O 1
ATOM 1514 N N . ARG B 1 37 ? 4.324 -23.453 -3.162 1 79.38 37 ARG B N 1
ATOM 1515 C CA . ARG B 1 37 ? 5.664 -23.031 -3.555 1 79.38 37 ARG B CA 1
ATOM 1516 C C . ARG B 1 37 ? 6.688 -24.109 -3.254 1 79.38 37 ARG B C 1
ATOM 1518 O O . ARG B 1 37 ? 6.43 -25.016 -2.449 1 79.38 37 ARG B O 1
ATOM 1525 N N . ASN B 1 38 ? 7.691 -23.984 -3.947 1 74.69 38 ASN B N 1
ATOM 1526 C CA . ASN B 1 38 ? 8.727 -25 -3.854 1 74.69 38 ASN B CA 1
ATOM 1527 C C . ASN B 1 38 ? 9.273 -25.109 -2.436 1 74.69 38 ASN B C 1
ATOM 1529 O O . ASN B 1 38 ? 9.742 -26.188 -2.027 1 74.69 38 ASN B O 1
ATOM 1533 N N . ASP B 1 39 ? 9.195 -24.094 -1.7 1 67.31 39 ASP B N 1
ATOM 1534 C CA . ASP B 1 39 ? 9.742 -24.109 -0.347 1 67.31 39 ASP B CA 1
ATOM 1535 C C . ASP B 1 39 ? 8.719 -24.641 0.652 1 67.31 39 ASP B C 1
ATOM 1537 O O . ASP B 1 39 ? 8.984 -24.703 1.854 1 67.31 39 ASP B O 1
ATOM 1541 N N . GLY B 1 40 ? 7.52 -25.312 0.192 1 66.25 40 GLY B N 1
ATOM 1542 C CA . GLY B 1 40 ? 6.629 -26.172 0.953 1 66.25 40 GLY B CA 1
ATOM 1543 C C . GLY B 1 40 ? 5.402 -25.453 1.475 1 66.25 40 GLY B C 1
ATOM 1544 O O . GLY B 1 40 ? 4.531 -26.062 2.1 1 66.25 40 GLY B O 1
ATOM 1545 N N . GLY B 1 41 ? 5.156 -24.219 1.206 1 82.75 41 GLY B N 1
ATOM 1546 C CA . GLY B 1 41 ? 3.939 -23.688 1.787 1 82.75 41 GLY B CA 1
ATOM 1547 C C . GLY B 1 41 ? 3 -23.094 0.756 1 82.75 41 GLY B C 1
ATOM 1548 O O . GLY B 1 41 ? 3.426 -22.719 -0.338 1 82.75 41 GLY B O 1
ATOM 1549 N N . TRP B 1 42 ? 1.619 -23.344 1.095 1 90.75 42 TRP B N 1
ATOM 1550 C CA . TRP B 1 42 ? 0.584 -22.781 0.234 1 90.75 42 TRP B CA 1
ATOM 1551 C C . TRP B 1 42 ? 0.462 -21.281 0.444 1 90.75 42 TRP B C 1
ATOM 1553 O O . TRP B 1 42 ? 0.634 -20.781 1.562 1 90.75 42 TRP B O 1
ATOM 1563 N N . GLY B 1 43 ? 0.25 -20.656 -0.625 1 94.12 43 GLY B N 1
ATOM 1564 C CA . GLY B 1 43 ? 0.041 -19.219 -0.564 1 94.12 43 GLY B CA 1
ATOM 1565 C C . GLY B 1 43 ? -0.731 -18.672 -1.753 1 94.12 43 GLY B C 1
ATOM 1566 O O . GLY B 1 43 ? -1.301 -19.438 -2.531 1 94.12 43 GLY B O 1
ATOM 1567 N N . LEU B 1 44 ? -0.851 -17.406 -1.797 1 97 44 LEU B N 1
ATOM 1568 C CA . LEU B 1 44 ? -1.527 -16.719 -2.885 1 97 44 LEU B CA 1
ATOM 1569 C C . LEU B 1 44 ? -0.538 -16.312 -3.975 1 97 44 LEU B C 1
ATOM 1571 O O . LEU B 1 44 ? 0.629 -16.047 -3.688 1 97 44 LEU B O 1
ATOM 1575 N N . PRO B 1 45 ? -1.006 -16.359 -5.227 1 96.62 45 PRO B N 1
ATOM 1576 C CA . PRO B 1 45 ? -0.124 -15.797 -6.254 1 96.62 45 PRO B CA 1
ATOM 1577 C C . PRO B 1 45 ? 0.155 -14.305 -6.043 1 96.62 45 PRO B C 1
ATOM 1579 O O . PRO B 1 45 ? -0.734 -13.562 -5.629 1 96.62 45 PRO B O 1
ATOM 1582 N N . GLY B 1 46 ? 1.294 -13.867 -6.281 1 96.75 46 GLY B N 1
ATOM 1583 C CA . GLY B 1 46 ? 1.726 -12.492 -6.102 1 96.75 46 GLY B CA 1
ATOM 1584 C C . GLY B 1 46 ? 3.234 -12.336 -6.047 1 96.75 46 GLY B C 1
ATOM 1585 O O . GLY B 1 46 ? 3.967 -13.297 -6.293 1 96.75 46 GLY B O 1
ATOM 1586 N N . GLY B 1 47 ? 3.695 -11.164 -5.789 1 96.88 47 GLY B N 1
ATOM 1587 C CA . GLY B 1 47 ? 5.121 -10.883 -5.742 1 96.88 47 GLY B CA 1
ATOM 1588 C C . GLY B 1 47 ? 5.438 -9.422 -5.5 1 96.88 47 GLY B C 1
ATOM 1589 O O . GLY B 1 47 ? 4.551 -8.641 -5.148 1 96.88 47 GLY B O 1
ATOM 1590 N N . LEU B 1 48 ? 6.719 -9.148 -5.719 1 98.12 48 LEU B N 1
ATOM 1591 C CA . LEU B 1 48 ? 7.215 -7.805 -5.422 1 98.12 48 LEU B CA 1
ATOM 1592 C C . LEU B 1 48 ? 7.074 -6.891 -6.637 1 98.12 48 LEU B C 1
ATOM 1594 O O . LEU B 1 48 ? 7.074 -7.363 -7.773 1 98.12 48 LEU B O 1
ATOM 1598 N N . MET B 1 49 ? 6.953 -5.637 -6.332 1 98.56 49 MET B N 1
ATOM 1599 C CA . MET B 1 49 ? 6.793 -4.609 -7.355 1 98.56 49 MET B CA 1
ATOM 1600 C C . MET B 1 49 ? 8.086 -4.41 -8.133 1 98.56 49 MET B C 1
ATOM 1602 O O . MET B 1 49 ? 9.18 -4.457 -7.562 1 98.56 49 MET B O 1
ATOM 1606 N N . GLU B 1 50 ? 7.965 -4.176 -9.414 1 98.12 50 GLU B N 1
ATOM 1607 C CA . GLU B 1 50 ? 9.055 -3.684 -10.258 1 98.12 50 GLU B CA 1
ATOM 1608 C C . GLU B 1 50 ? 8.914 -2.186 -10.516 1 98.12 50 GLU B C 1
ATOM 1610 O O . GLU B 1 50 ? 7.832 -1.619 -10.344 1 98.12 50 GLU B O 1
ATOM 1615 N N . LEU B 1 51 ? 9.984 -1.615 -10.914 1 97.12 51 LEU B N 1
ATOM 1616 C CA . LEU B 1 51 ? 9.992 -0.177 -11.156 1 97.12 51 LEU B CA 1
ATOM 1617 C C . LEU B 1 51 ? 8.93 0.206 -12.18 1 97.12 51 LEU B C 1
ATOM 1619 O O . LEU B 1 51 ? 8.797 -0.444 -13.219 1 97.12 51 LEU B O 1
ATOM 1623 N N . GLY B 1 52 ? 8.148 1.256 -11.859 1 96.44 52 GLY B N 1
ATOM 1624 C CA . GLY B 1 52 ? 7.184 1.803 -12.797 1 96.44 52 GLY B CA 1
ATOM 1625 C C . GLY B 1 52 ? 5.824 1.127 -12.719 1 96.44 52 GLY B C 1
ATOM 1626 O O . GLY B 1 52 ? 4.84 1.64 -13.25 1 96.44 52 GLY B O 1
ATOM 1627 N N . GLU B 1 53 ? 5.68 0.003 -12.086 1 98.19 53 GLU B N 1
ATOM 1628 C CA . GLU B 1 53 ? 4.414 -0.711 -11.945 1 98.19 53 GLU B CA 1
ATOM 1629 C C . GLU B 1 53 ? 3.551 -0.088 -10.852 1 98.19 53 GLU B C 1
ATOM 1631 O O . GLU B 1 53 ? 4.07 0.41 -9.852 1 98.19 53 GLU B O 1
ATOM 1636 N N . SER B 1 54 ? 2.271 -0.117 -11.094 1 98.69 54 SER B N 1
ATOM 1637 C CA . SER B 1 54 ? 1.354 -0.009 -9.961 1 98.69 54 SER B CA 1
ATOM 1638 C C . SER B 1 54 ? 1.221 -1.34 -9.227 1 98.69 54 SER B C 1
ATOM 1640 O O . SER B 1 54 ? 1.592 -2.387 -9.758 1 98.69 54 SER B O 1
ATOM 1642 N N . LEU B 1 55 ? 0.728 -1.259 -8.039 1 98.81 55 LEU B N 1
ATOM 1643 C CA . LEU B 1 55 ? 0.485 -2.494 -7.297 1 98.81 55 LEU B CA 1
ATOM 1644 C C . LEU B 1 55 ? -0.47 -3.404 -8.062 1 98.81 55 LEU B C 1
ATOM 1646 O O . LEU B 1 55 ? -0.311 -4.629 -8.055 1 98.81 55 LEU B O 1
ATOM 1650 N N . GLU B 1 56 ? -1.454 -2.795 -8.719 1 98.75 56 GLU B N 1
ATOM 1651 C CA . GLU B 1 56 ? -2.387 -3.572 -9.531 1 98.75 56 GLU B CA 1
ATOM 1652 C C . GLU B 1 56 ? -1.675 -4.234 -10.711 1 98.75 56 GLU B C 1
ATOM 1654 O O . GLU B 1 56 ? -1.888 -5.418 -10.984 1 98.75 56 GLU B O 1
ATOM 1659 N N . GLN B 1 57 ? -0.864 -3.508 -11.383 1 98.75 57 GLN B N 1
ATOM 1660 C CA . GLN B 1 57 ? -0.093 -4.059 -12.492 1 98.75 57 GLN B CA 1
ATOM 1661 C C . GLN B 1 57 ? 0.832 -5.176 -12.023 1 98.75 57 GLN B C 1
ATOM 1663 O O . GLN B 1 57 ? 1.02 -6.176 -12.719 1 98.75 57 GLN B O 1
ATOM 1668 N N . THR B 1 58 ? 1.44 -5 -10.875 1 98.75 58 THR B N 1
ATOM 1669 C CA . THR B 1 58 ? 2.264 -6.047 -10.273 1 98.75 58 THR B CA 1
ATOM 1670 C C . THR B 1 58 ? 1.453 -7.32 -10.062 1 98.75 58 THR B C 1
ATOM 1672 O O . THR B 1 58 ? 1.895 -8.414 -10.43 1 98.75 58 THR B O 1
ATOM 1675 N N . ALA B 1 59 ? 0.25 -7.137 -9.523 1 98.75 59 ALA B N 1
ATOM 1676 C CA . ALA B 1 59 ? -0.629 -8.273 -9.281 1 98.75 59 ALA B CA 1
ATOM 1677 C C . ALA B 1 59 ? -0.939 -9.016 -10.578 1 98.75 59 ALA B C 1
ATOM 1679 O O . ALA B 1 59 ? -0.802 -10.242 -10.648 1 98.75 59 ALA B O 1
ATOM 1680 N N . ILE B 1 60 ? -1.306 -8.242 -11.547 1 98.75 60 ILE B N 1
ATOM 1681 C CA . ILE B 1 60 ? -1.688 -8.812 -12.836 1 98.75 60 ILE B CA 1
ATOM 1682 C C . ILE B 1 60 ? -0.502 -9.555 -13.438 1 98.75 60 ILE B C 1
ATOM 1684 O O . ILE B 1 60 ? -0.642 -10.695 -13.891 1 98.75 60 ILE B O 1
ATOM 1688 N N . ARG B 1 61 ? 0.645 -8.969 -13.422 1 98.25 61 ARG B N 1
ATOM 1689 C CA . ARG B 1 61 ? 1.843 -9.578 -13.984 1 98.25 61 ARG B CA 1
ATOM 1690 C C . ARG B 1 61 ? 2.207 -10.859 -13.25 1 98.25 61 ARG B C 1
ATOM 1692 O O . ARG B 1 61 ? 2.439 -11.898 -13.867 1 98.25 61 ARG B O 1
ATOM 1699 N N . GLU B 1 62 ? 2.25 -10.836 -11.953 1 97.38 62 GLU B N 1
ATOM 1700 C CA . GLU B 1 62 ? 2.67 -11.969 -11.141 1 97.38 62 GLU B CA 1
ATOM 1701 C C . GLU B 1 62 ? 1.703 -13.141 -11.281 1 97.38 62 GLU B C 1
ATOM 1703 O O . GLU B 1 62 ? 2.123 -14.305 -11.32 1 97.38 62 GLU B O 1
ATOM 1708 N N . VAL B 1 63 ? 0.412 -12.852 -11.32 1 97.69 63 VAL B N 1
ATOM 1709 C CA . VAL B 1 63 ? -0.574 -13.906 -11.508 1 97.69 63 VAL B CA 1
ATOM 1710 C C . VAL B 1 63 ? -0.349 -14.602 -12.852 1 97.69 63 VAL B C 1
ATOM 1712 O O . VAL B 1 63 ? -0.342 -15.828 -12.93 1 97.69 63 VAL B O 1
ATOM 1715 N N . LYS B 1 64 ? -0.156 -13.758 -13.859 1 97.75 64 LYS B N 1
ATOM 1716 C CA . LYS B 1 64 ? 0.106 -14.328 -15.172 1 97.75 64 LYS B CA 1
ATOM 1717 C C . LYS B 1 64 ? 1.363 -15.188 -15.156 1 97.75 64 LYS B C 1
ATOM 1719 O O . LYS B 1 64 ? 1.355 -16.312 -15.664 1 97.75 64 LYS B O 1
ATOM 1724 N N . GLU B 1 65 ? 2.422 -14.727 -14.609 1 95.31 65 GLU B N 1
ATOM 1725 C CA . GLU B 1 65 ? 3.707 -15.422 -14.57 1 95.31 65 GLU B CA 1
ATOM 1726 C C . GLU B 1 65 ? 3.611 -16.719 -13.781 1 95.31 65 GLU B C 1
ATOM 1728 O O . GLU B 1 65 ? 4.176 -17.75 -14.18 1 95.31 65 GLU B O 1
ATOM 1733 N N . GLU B 1 66 ? 2.846 -16.734 -12.672 1 94.69 66 GLU B N 1
ATOM 1734 C CA . GLU B 1 66 ? 2.875 -17.859 -11.734 1 94.69 66 GLU B CA 1
ATOM 1735 C C . GLU B 1 66 ? 1.785 -18.875 -12.055 1 94.69 66 GLU B C 1
ATOM 1737 O O . GLU B 1 66 ? 1.915 -20.062 -11.727 1 94.69 66 GLU B O 1
ATOM 1742 N N . THR B 1 67 ? 0.663 -18.422 -12.703 1 95.81 67 THR B N 1
ATOM 1743 C CA . THR B 1 67 ? -0.482 -19.328 -12.812 1 95.81 67 THR B CA 1
ATOM 1744 C C . THR B 1 67 ? -0.933 -19.453 -14.266 1 95.81 67 THR B C 1
ATOM 1746 O O . THR B 1 67 ? -1.714 -20.359 -14.602 1 95.81 67 THR B O 1
ATOM 1749 N N . GLY B 1 68 ? -0.474 -18.531 -15.141 1 96.38 68 GLY B N 1
ATOM 1750 C CA . GLY B 1 68 ? -0.908 -18.516 -16.531 1 96.38 68 GLY B CA 1
ATOM 1751 C C . GLY B 1 68 ? -2.23 -17.812 -16.734 1 96.38 68 GLY B C 1
ATOM 1752 O O . GLY B 1 68 ? -2.65 -17.578 -17.875 1 96.38 68 GLY B O 1
ATOM 1753 N N . LEU B 1 69 ? -2.891 -17.344 -15.734 1 97.62 69 LEU B N 1
ATOM 1754 C CA . LEU B 1 69 ? -4.223 -16.75 -15.836 1 97.62 69 LEU B CA 1
ATOM 1755 C C . LEU B 1 69 ? -4.137 -15.25 -16.094 1 97.62 69 LEU B C 1
ATOM 1757 O O . LEU B 1 69 ? -3.234 -14.578 -15.594 1 97.62 69 LEU B O 1
ATOM 1761 N N . ASP B 1 70 ? -5.07 -14.742 -16.891 1 98.38 70 ASP B N 1
ATOM 1762 C CA . ASP B 1 70 ? -5.328 -13.312 -17.031 1 98.38 70 ASP B CA 1
ATOM 1763 C C . ASP B 1 70 ? -6.445 -12.859 -16.094 1 98.38 70 ASP B C 1
ATOM 1765 O O . ASP B 1 70 ? -7.562 -13.375 -16.156 1 98.38 70 ASP B O 1
ATOM 1769 N N . VAL B 1 71 ? -6.129 -11.914 -15.266 1 98.56 71 VAL B N 1
ATOM 1770 C CA . VAL B 1 71 ? -7.145 -11.453 -14.328 1 98.56 71 VAL B CA 1
ATOM 1771 C C . VAL B 1 71 ? -7.559 -10.023 -14.672 1 98.56 71 VAL B C 1
ATOM 1773 O O . VAL B 1 71 ? -6.766 -9.258 -15.234 1 98.56 71 VAL B O 1
ATOM 1776 N N . LYS B 1 72 ? -8.789 -9.703 -14.312 1 97.94 72 LYS B N 1
ATOM 1777 C CA . LYS B 1 72 ? -9.336 -8.367 -14.5 1 97.94 72 LYS B CA 1
ATOM 1778 C C . LYS B 1 72 ? -10.195 -7.949 -13.312 1 97.94 72 LYS B C 1
ATOM 1780 O O . LYS B 1 72 ? -10.516 -8.773 -12.445 1 97.94 72 LYS B O 1
ATOM 1785 N N . ASP B 1 73 ? -10.461 -6.641 -13.234 1 97.75 73 ASP B N 1
ATOM 1786 C CA . ASP B 1 73 ? -11.375 -6.066 -12.25 1 97.75 73 ASP B CA 1
ATOM 1787 C C . ASP B 1 73 ? -10.922 -6.387 -10.828 1 97.75 73 ASP B C 1
ATOM 1789 O O . ASP B 1 73 ? -11.711 -6.875 -10.016 1 97.75 73 ASP B O 1
ATOM 1793 N N . LEU B 1 74 ? -9.703 -6.18 -10.609 1 98.62 74 LEU B N 1
ATOM 1794 C CA . LEU B 1 74 ? -9.156 -6.395 -9.273 1 98.62 74 LEU B CA 1
ATOM 1795 C C . LEU B 1 74 ? -9.742 -5.395 -8.281 1 98.62 74 LEU B C 1
ATOM 1797 O O . LEU B 1 74 ? -9.812 -4.195 -8.578 1 98.62 74 LEU B O 1
ATOM 1801 N N . GLN B 1 75 ? -10.141 -5.895 -7.16 1 97.94 75 GLN B N 1
ATOM 1802 C CA . GLN B 1 75 ? -10.625 -5.055 -6.07 1 97.94 75 GLN B CA 1
ATOM 1803 C C . GLN B 1 75 ? -9.672 -5.086 -4.883 1 97.94 75 GLN B C 1
ATOM 1805 O O . GLN B 1 75 ? -9.344 -6.16 -4.371 1 97.94 75 GLN B O 1
ATOM 1810 N N . LEU B 1 76 ? -9.273 -3.947 -4.457 1 98.5 76 LEU B N 1
ATOM 1811 C CA . LEU B 1 76 ? -8.383 -3.857 -3.305 1 98.5 76 LEU B CA 1
ATOM 1812 C C . LEU B 1 76 ? -9.125 -4.203 -2.018 1 98.5 76 LEU B C 1
ATOM 1814 O O . LEU B 1 76 ? -10.156 -3.592 -1.707 1 98.5 76 LEU B O 1
ATOM 1818 N N . LEU B 1 77 ? -8.617 -5.172 -1.283 1 97.94 77 LEU B N 1
ATOM 1819 C CA . LEU B 1 77 ? -9.219 -5.57 -0.018 1 97.94 77 LEU B CA 1
ATOM 1820 C C . LEU B 1 77 ? -8.555 -4.855 1.153 1 97.94 77 LEU B C 1
ATOM 1822 O O . LEU B 1 77 ? -9.227 -4.449 2.104 1 97.94 77 LEU B O 1
ATOM 1826 N N . GLY B 1 78 ? -7.281 -4.672 1.104 1 98 78 GLY B N 1
ATOM 1827 C CA . GLY B 1 78 ? -6.508 -4.051 2.168 1 98 78 GLY B CA 1
ATOM 1828 C C . GLY B 1 78 ? -5.016 -4.055 1.904 1 98 78 GLY B C 1
ATOM 1829 O O . GLY B 1 78 ? -4.566 -4.535 0.861 1 98 78 GLY B O 1
ATOM 1830 N N . VAL B 1 79 ? -4.324 -3.426 2.777 1 98.69 79 VAL B N 1
ATOM 1831 C CA . VAL B 1 79 ? -2.863 -3.428 2.752 1 98.69 79 VAL B CA 1
ATOM 1832 C C . VAL B 1 79 ? -2.324 -3.902 4.102 1 98.69 79 VAL B C 1
ATOM 1834 O O . VAL B 1 79 ? -2.84 -3.52 5.152 1 98.69 79 VAL B O 1
ATOM 1837 N N . PHE B 1 80 ? -1.319 -4.77 4.016 1 98.56 80 PHE B N 1
ATOM 1838 C CA . PHE B 1 80 ? -0.717 -5.348 5.211 1 98.56 80 PHE B CA 1
ATOM 1839 C C . PHE B 1 80 ? 0.761 -4.988 5.301 1 98.56 80 PHE B C 1
ATOM 1841 O O . PHE B 1 80 ? 1.513 -5.18 4.344 1 98.56 80 PHE B O 1
ATOM 1848 N N . SER B 1 81 ? 1.167 -4.461 6.422 1 98.56 81 SER B N 1
ATOM 1849 C CA . SER B 1 81 ? 2.527 -3.998 6.672 1 98.56 81 SER B CA 1
ATOM 1850 C C . SER B 1 81 ? 2.818 -3.93 8.172 1 98.56 81 SER B C 1
ATOM 1852 O O . SER B 1 81 ? 1.92 -4.121 8.992 1 98.56 81 SER B O 1
ATOM 1854 N N . GLY B 1 82 ? 4.121 -3.676 8.484 1 98 82 GLY B N 1
ATOM 1855 C CA . GLY B 1 82 ? 4.5 -3.547 9.883 1 98 82 GLY B CA 1
ATOM 1856 C C . GLY B 1 82 ? 5.426 -4.652 10.352 1 98 82 GLY B C 1
ATOM 1857 O O . GLY B 1 82 ? 5.953 -5.418 9.539 1 98 82 GLY B O 1
ATOM 1858 N N . GLU B 1 83 ? 5.586 -4.727 11.656 1 97.5 83 GLU B N 1
ATOM 1859 C CA . GLU B 1 83 ? 6.531 -5.648 12.281 1 97.5 83 GLU B CA 1
ATOM 1860 C C . GLU B 1 83 ? 6.148 -7.102 12 1 97.5 83 GLU B C 1
ATOM 1862 O O . GLU B 1 83 ? 7.023 -7.961 11.852 1 97.5 83 GLU B O 1
ATOM 1867 N N . ALA B 1 84 ? 4.902 -7.375 11.898 1 96.56 84 ALA B N 1
ATOM 1868 C CA . ALA B 1 84 ? 4.41 -8.734 11.703 1 96.56 84 ALA B CA 1
ATOM 1869 C C . ALA B 1 84 ? 4.816 -9.266 10.328 1 96.56 84 ALA B C 1
ATOM 1871 O O . ALA B 1 84 ? 4.742 -10.477 10.078 1 96.56 84 ALA B O 1
ATOM 1872 N N . TYR B 1 85 ? 5.285 -8.406 9.484 1 97.44 85 TYR B N 1
ATOM 1873 C CA . TYR B 1 85 ? 5.609 -8.805 8.117 1 97.44 85 TYR B CA 1
ATOM 1874 C C . TYR B 1 85 ? 7.086 -8.57 7.82 1 97.44 85 TYR B C 1
ATOM 1876 O O . TYR B 1 85 ? 7.441 -8.125 6.727 1 97.44 85 TYR B O 1
ATOM 1884 N N . HIS B 1 86 ? 7.824 -8.758 8.828 1 97.31 86 HIS B N 1
ATOM 1885 C CA . HIS B 1 86 ? 9.281 -8.797 8.719 1 97.31 86 HIS B CA 1
ATOM 1886 C C . HIS B 1 86 ? 9.766 -10.211 8.414 1 97.31 86 HIS B C 1
ATOM 1888 O O . HIS B 1 86 ? 9.484 -11.148 9.164 1 97.31 86 HIS B O 1
ATOM 1894 N N . PHE B 1 87 ? 10.547 -10.328 7.32 1 94.75 87 PHE B N 1
ATOM 1895 C CA . PHE B 1 87 ? 11.047 -11.633 6.91 1 94.75 87 PHE B CA 1
ATOM 1896 C C . PHE B 1 87 ? 12.562 -11.617 6.773 1 94.75 87 PHE B C 1
ATOM 1898 O O . PHE B 1 87 ? 13.133 -10.641 6.285 1 94.75 87 PHE B O 1
ATOM 1905 N N . THR B 1 88 ? 13.172 -12.68 7.211 1 94.88 88 THR B N 1
ATOM 1906 C CA . THR B 1 88 ? 14.594 -12.914 7.016 1 94.88 88 THR B CA 1
ATOM 1907 C C . THR B 1 88 ? 14.828 -14.18 6.191 1 94.88 88 THR B C 1
ATOM 1909 O O . THR B 1 88 ? 14.297 -15.242 6.52 1 94.88 88 THR B O 1
ATOM 1912 N N . PHE B 1 89 ? 15.602 -14.016 5.176 1 92.12 89 PHE B N 1
ATOM 1913 C CA . PHE B 1 89 ? 15.844 -15.133 4.273 1 92.12 89 PHE B CA 1
ATOM 1914 C C . PHE B 1 89 ? 17.141 -15.859 4.645 1 92.12 89 PHE B C 1
ATOM 1916 O O . PHE B 1 89 ? 17.922 -15.359 5.441 1 92.12 89 PHE B O 1
ATOM 1923 N N . ASP B 1 90 ? 17.297 -17.031 4.023 1 90.56 90 ASP B N 1
ATOM 1924 C CA . ASP B 1 90 ? 18.438 -17.875 4.34 1 90.56 90 ASP B CA 1
ATOM 1925 C C . ASP B 1 90 ? 19.766 -17.172 4.047 1 90.56 90 ASP B C 1
ATOM 1927 O O . ASP B 1 90 ? 20.75 -17.359 4.758 1 90.56 90 ASP B O 1
ATOM 1931 N N . ASN B 1 91 ? 19.828 -16.359 3.082 1 93.25 91 ASN B N 1
ATOM 1932 C CA . ASN B 1 91 ? 21.047 -15.672 2.678 1 93.25 91 ASN B CA 1
ATOM 1933 C C . ASN B 1 91 ? 21.297 -14.438 3.533 1 93.25 91 ASN B C 1
ATOM 1935 O O . ASN B 1 91 ? 22.25 -13.695 3.303 1 93.25 91 ASN B O 1
ATOM 1939 N N . GLY B 1 92 ? 20.375 -14.18 4.41 1 95.62 92 GLY B N 1
ATOM 1940 C CA . GLY B 1 92 ? 20.547 -13.062 5.324 1 95.62 92 GLY B CA 1
ATOM 1941 C C . GLY B 1 92 ? 19.766 -11.828 4.918 1 95.62 92 GLY B C 1
ATOM 1942 O O . GLY B 1 92 ? 19.688 -10.859 5.676 1 95.62 92 GLY B O 1
ATOM 1943 N N . ASP B 1 93 ? 19.234 -11.852 3.771 1 96 93 ASP B N 1
ATOM 1944 C CA . ASP B 1 93 ? 18.422 -10.719 3.326 1 96 93 ASP B CA 1
ATOM 1945 C C . ASP B 1 93 ? 17.234 -10.492 4.266 1 96 93 ASP B C 1
ATOM 1947 O O . ASP B 1 93 ? 16.594 -11.445 4.703 1 96 93 ASP B O 1
ATOM 1951 N N . GLU B 1 94 ? 17 -9.266 4.621 1 97.19 94 GLU B N 1
ATOM 1952 C CA . GLU B 1 94 ? 15.828 -8.906 5.426 1 97.19 94 GLU B CA 1
ATOM 1953 C C . GLU B 1 94 ? 14.859 -8.031 4.629 1 97.19 94 GLU B C 1
ATOM 1955 O O . GLU B 1 94 ? 15.281 -7.168 3.859 1 97.19 94 GLU B O 1
ATOM 1960 N N . LEU B 1 95 ? 13.594 -8.32 5.008 1 96.12 95 LEU B N 1
ATOM 1961 C CA . LEU B 1 95 ? 12.555 -7.605 4.266 1 96.12 95 LEU B CA 1
ATOM 1962 C C . LEU B 1 95 ? 11.375 -7.273 5.172 1 96.12 95 LEU B C 1
ATOM 1964 O O . LEU B 1 95 ? 10.945 -8.109 5.973 1 96.12 95 LEU B O 1
ATOM 1968 N N . TYR B 1 96 ? 10.953 -6.016 5.195 1 98.25 96 TYR B N 1
ATOM 1969 C CA . TYR B 1 96 ? 9.609 -5.629 5.629 1 98.25 96 TYR B CA 1
ATOM 1970 C C . TYR B 1 96 ? 8.672 -5.496 4.441 1 98.25 96 TYR B C 1
ATOM 1972 O O . TYR B 1 96 ? 8.797 -4.57 3.639 1 98.25 96 TYR B O 1
ATOM 1980 N N . SER B 1 97 ? 7.738 -6.383 4.395 1 98.19 97 SER B N 1
ATOM 1981 C CA . SER B 1 97 ? 6.84 -6.383 3.246 1 98.19 97 SER B CA 1
ATOM 1982 C C . SER B 1 97 ? 5.68 -5.414 3.445 1 98.19 97 SER B C 1
ATOM 1984 O O . SER B 1 97 ? 5.172 -5.27 4.559 1 98.19 97 SER B O 1
ATOM 1986 N N . VAL B 1 98 ? 5.328 -4.684 2.441 1 98.81 98 VAL B N 1
ATOM 1987 C CA . VAL B 1 98 ? 4.086 -3.928 2.314 1 98.81 98 VAL B CA 1
ATOM 1988 C C . VAL B 1 98 ? 3.223 -4.535 1.212 1 98.81 98 VAL B C 1
ATOM 1990 O O . VAL B 1 98 ? 3.475 -4.316 0.025 1 98.81 98 VAL B O 1
ATOM 1993 N N . THR B 1 99 ? 2.189 -5.238 1.604 1 98.81 99 THR B N 1
ATOM 1994 C CA . THR B 1 99 ? 1.506 -6.105 0.651 1 98.81 99 THR B CA 1
ATOM 1995 C C . THR B 1 99 ? 0.072 -5.637 0.424 1 98.81 99 THR B C 1
ATOM 1997 O O . THR B 1 99 ? -0.731 -5.602 1.358 1 98.81 99 THR B O 1
ATOM 2000 N N . ALA B 1 100 ? -0.223 -5.203 -0.796 1 98.88 100 ALA B N 1
ATOM 2001 C CA . ALA B 1 100 ? -1.609 -4.984 -1.201 1 98.88 100 ALA B CA 1
ATOM 2002 C C . ALA B 1 100 ? -2.303 -6.305 -1.528 1 98.88 100 ALA B C 1
ATOM 2004 O O . ALA B 1 100 ? -1.769 -7.121 -2.281 1 98.88 100 ALA B O 1
ATOM 2005 N N . VAL B 1 101 ? -3.441 -6.516 -0.941 1 98.81 101 VAL B N 1
ATOM 2006 C CA . VAL B 1 101 ? -4.227 -7.723 -1.17 1 98.81 101 VAL B CA 1
ATOM 2007 C C . VAL B 1 101 ? -5.438 -7.395 -2.037 1 98.81 101 VAL B C 1
ATOM 2009 O O . VAL B 1 101 ? -6.273 -6.566 -1.661 1 98.81 101 VAL B O 1
ATOM 2012 N N . TYR B 1 102 ? -5.496 -8.039 -3.184 1 98.81 102 TYR B N 1
ATOM 2013 C CA . TYR B 1 102 ? -6.602 -7.859 -4.117 1 98.81 102 TYR B CA 1
ATOM 2014 C C . TYR B 1 102 ? -7.457 -9.117 -4.195 1 98.81 102 TYR B C 1
ATOM 2016 O O . TYR B 1 102 ? -7.023 -10.195 -3.791 1 98.81 102 TYR B O 1
ATOM 2024 N N . TRP B 1 103 ? -8.617 -8.953 -4.73 1 98.25 103 TRP B N 1
ATOM 2025 C CA . TRP B 1 103 ? -9.414 -10.133 -5.074 1 98.25 103 TRP B CA 1
ATOM 2026 C C . TRP B 1 103 ? -10.148 -9.922 -6.398 1 98.25 103 TRP B C 1
ATOM 2028 O O . TRP B 1 103 ? -10.359 -8.781 -6.824 1 98.25 103 TRP B O 1
ATOM 2038 N N . THR B 1 104 ? -10.477 -11.023 -7.09 1 98.38 104 THR B N 1
ATOM 2039 C CA . THR B 1 104 ? -11.297 -11 -8.297 1 98.38 104 THR B CA 1
ATOM 2040 C C . THR B 1 104 ? -11.922 -12.367 -8.555 1 98.38 104 THR B C 1
ATOM 2042 O O . THR B 1 104 ? -11.414 -13.391 -8.078 1 98.38 104 THR B O 1
ATOM 2045 N N . ASN B 1 105 ? -13 -12.359 -9.203 1 97.56 105 ASN B N 1
ATOM 2046 C CA . ASN B 1 105 ? -13.57 -13.578 -9.766 1 97.56 105 ASN B CA 1
ATOM 2047 C C . ASN B 1 105 ? -13.625 -13.516 -11.289 1 97.56 105 ASN B C 1
ATOM 2049 O O . ASN B 1 105 ? -14.273 -14.352 -11.93 1 97.56 105 ASN B O 1
ATOM 2053 N N . HIS B 1 106 ? -12.961 -12.484 -11.82 1 97.88 106 HIS B N 1
ATOM 2054 C CA . HIS B 1 106 ? -12.891 -12.328 -13.266 1 97.88 106 HIS B CA 1
ATOM 2055 C C . HIS B 1 106 ? -11.516 -12.711 -13.797 1 97.88 106 HIS B C 1
ATOM 2057 O O . HIS B 1 106 ? -10.57 -11.922 -13.711 1 97.88 106 HIS B O 1
ATOM 2063 N N . PHE B 1 107 ? -11.492 -13.867 -14.328 1 97.94 107 PHE B N 1
ATOM 2064 C CA . PHE B 1 107 ? -10.234 -14.352 -14.883 1 97.94 107 PHE B CA 1
ATOM 2065 C C . PHE B 1 107 ? -10.484 -15.258 -16.078 1 97.94 107 PHE B C 1
ATOM 2067 O O . PHE B 1 107 ? -11.594 -15.766 -16.266 1 97.94 107 PHE B O 1
ATOM 2074 N N . SER B 1 108 ? -9.469 -15.344 -16.906 1 97.88 108 SER B N 1
ATOM 2075 C CA . SER B 1 108 ? -9.492 -16.203 -18.078 1 97.88 108 SER B CA 1
ATOM 2076 C C . SER B 1 108 ? -8.133 -16.859 -18.328 1 97.88 108 SER B C 1
ATOM 2078 O O . SER B 1 108 ? -7.148 -16.5 -17.672 1 97.88 108 SER B O 1
ATOM 2080 N N . GLY B 1 109 ? -8.133 -17.828 -19.219 1 95.69 109 GLY B N 1
ATOM 2081 C CA . GLY B 1 109 ? -6.91 -18.547 -19.531 1 95.69 109 GLY B CA 1
ATOM 2082 C C . GLY B 1 109 ? -6.875 -19.953 -18.938 1 95.69 109 GLY B C 1
ATOM 2083 O O . GLY B 1 109 ? -7.879 -20.422 -18.391 1 95.69 109 GLY B O 1
ATOM 2084 N N . THR B 1 110 ? -5.754 -20.672 -19.156 1 93.5 110 THR B N 1
ATOM 2085 C CA . THR B 1 110 ? -5.555 -22.016 -18.656 1 93.5 110 THR B CA 1
ATOM 2086 C C . THR B 1 110 ? -4.465 -22.047 -17.578 1 93.5 110 THR B C 1
ATOM 2088 O O . THR B 1 110 ? -3.395 -21.469 -17.766 1 93.5 110 THR B O 1
ATOM 2091 N N . LEU B 1 111 ? -4.832 -22.672 -16.578 1 92.81 111 LEU B N 1
ATOM 2092 C CA . LEU B 1 111 ? -3.887 -22.797 -15.477 1 92.81 111 LEU B CA 1
ATOM 2093 C C . LEU B 1 111 ? -2.613 -23.5 -15.93 1 92.81 111 LEU B C 1
ATOM 2095 O O . LEU B 1 111 ? -2.674 -24.578 -16.531 1 92.81 111 LEU B O 1
ATOM 2099 N N . LYS B 1 112 ? -1.539 -22.828 -15.742 1 89.06 112 LYS B N 1
ATOM 2100 C CA . LYS B 1 112 ? -0.217 -23.391 -16.016 1 89.06 112 LYS B CA 1
ATOM 2101 C C . LYS B 1 112 ? 0.726 -23.172 -14.836 1 89.06 112 LYS B C 1
ATOM 2103 O O . LYS B 1 112 ? 0.815 -22.062 -14.297 1 89.06 112 LYS B O 1
ATOM 2108 N N . VAL B 1 113 ? 1.331 -24.234 -14.445 1 79.56 113 VAL B N 1
ATOM 2109 C CA . VAL B 1 113 ? 2.264 -24.109 -13.328 1 79.56 113 VAL B CA 1
ATOM 2110 C C . VAL B 1 113 ? 3.646 -23.734 -13.859 1 79.56 113 VAL B C 1
ATOM 2112 O O . VAL B 1 113 ? 4.152 -24.344 -14.797 1 79.56 113 VAL B O 1
ATOM 2115 N N . ASN B 1 114 ? 4.059 -22.641 -13.367 1 71.94 114 ASN B N 1
ATOM 2116 C CA . ASN B 1 114 ? 5.457 -22.297 -13.602 1 71.94 114 ASN B CA 1
ATOM 2117 C C . ASN B 1 114 ? 6.387 -23.078 -12.68 1 71.94 114 ASN B C 1
ATOM 2119 O O . ASN B 1 114 ? 6.543 -22.719 -11.508 1 71.94 114 ASN B O 1
ATOM 2123 N N . SER B 1 115 ? 7.012 -23.984 -13.203 1 69.38 115 SER B N 1
ATOM 2124 C CA . SER B 1 115 ? 7.77 -24.969 -12.445 1 69.38 115 SER B CA 1
ATOM 2125 C C . SER B 1 115 ? 8.938 -24.312 -11.703 1 69.38 115 SER B C 1
ATOM 2127 O O . SER B 1 115 ? 9.438 -24.859 -10.719 1 69.38 115 SER B O 1
ATOM 2129 N N . ASN B 1 116 ? 9.367 -23.219 -12.188 1 69.81 116 ASN B N 1
ATOM 2130 C CA . ASN B 1 116 ? 10.492 -22.562 -11.531 1 69.81 116 ASN B CA 1
ATOM 2131 C C . ASN B 1 116 ? 10.094 -21.969 -10.18 1 69.81 116 ASN B C 1
ATOM 2133 O O . ASN B 1 116 ? 10.922 -21.859 -9.281 1 69.81 116 ASN B O 1
ATOM 2137 N N . GLU B 1 117 ? 8.852 -21.734 -9.953 1 66.06 117 GLU B N 1
ATOM 2138 C CA . GLU B 1 117 ? 8.438 -20.984 -8.773 1 66.06 117 GLU B CA 1
ATOM 2139 C C . GLU B 1 117 ? 7.52 -21.812 -7.879 1 66.06 117 GLU B C 1
ATOM 2141 O O . GLU B 1 117 ? 7.5 -21.625 -6.66 1 66.06 117 GLU B O 1
ATOM 2146 N N . SER B 1 118 ? 6.832 -22.703 -8.555 1 71.81 118 SER B N 1
ATOM 2147 C CA . SER B 1 118 ? 5.789 -23.375 -7.797 1 71.81 118 SER B CA 1
ATOM 2148 C C . SER B 1 118 ? 5.664 -24.844 -8.211 1 71.81 118 SER B C 1
ATOM 2150 O O . SER B 1 118 ? 6.012 -25.203 -9.336 1 71.81 118 SER B O 1
ATOM 2152 N N . LYS B 1 119 ? 5.23 -25.688 -7.234 1 78.12 119 LYS B N 1
ATOM 2153 C CA . LYS B 1 119 ? 5.004 -27.109 -7.469 1 78.12 119 LYS B CA 1
ATOM 2154 C C . LYS B 1 119 ? 3.613 -27.344 -8.047 1 78.12 119 LYS B C 1
ATOM 2156 O O . LYS B 1 119 ? 3.439 -28.219 -8.906 1 78.12 119 LYS B O 1
ATOM 2161 N N . GLU B 1 120 ? 2.768 -26.516 -7.547 1 86.62 120 GLU B N 1
ATOM 2162 C CA . GLU B 1 120 ? 1.376 -26.75 -7.926 1 86.62 120 GLU B CA 1
ATOM 2163 C C . GLU B 1 120 ? 0.538 -25.484 -7.723 1 86.62 120 GLU B C 1
ATOM 2165 O O . GLU B 1 120 ? 0.833 -24.672 -6.852 1 86.62 120 GLU B O 1
ATOM 2170 N N . VAL B 1 121 ? -0.465 -25.344 -8.609 1 92.94 121 VAL B N 1
ATOM 2171 C CA . VAL B 1 121 ? -1.49 -24.312 -8.484 1 92.94 121 VAL B CA 1
ATOM 2172 C C . VAL B 1 121 ? -2.873 -24.938 -8.656 1 92.94 121 VAL B C 1
ATOM 2174 O O . VAL B 1 121 ? -3.111 -25.672 -9.617 1 92.94 121 VAL B O 1
ATOM 2177 N N . ARG B 1 122 ? -3.738 -24.625 -7.727 1 92.94 122 ARG B N 1
ATOM 2178 C CA . ARG B 1 122 ? -5.059 -25.234 -7.859 1 92.94 122 ARG B CA 1
ATOM 2179 C C . ARG B 1 122 ? -6.109 -24.422 -7.109 1 92.94 122 ARG B C 1
ATOM 2181 O O . ARG B 1 122 ? -5.789 -23.703 -6.152 1 92.94 122 ARG B O 1
ATOM 2188 N N . PHE B 1 123 ? -7.32 -24.672 -7.531 1 96.25 123 PHE B N 1
ATOM 2189 C CA . PHE B 1 123 ? -8.469 -24.141 -6.809 1 96.25 123 PHE B CA 1
ATOM 2190 C C . PHE B 1 123 ? -8.867 -25.078 -5.672 1 96.25 123 PHE B C 1
ATOM 2192 O O . PHE B 1 123 ? -9 -26.281 -5.867 1 96.25 123 PHE B O 1
ATOM 2199 N N . VAL B 1 124 ? -9.117 -24.469 -4.504 1 95.12 124 VAL B N 1
ATOM 2200 C CA . VAL B 1 124 ? -9.453 -25.297 -3.352 1 95.12 124 VAL B CA 1
ATOM 2201 C C . VAL B 1 124 ? -10.75 -24.812 -2.715 1 95.12 124 VAL B C 1
ATOM 2203 O O . VAL B 1 124 ? -11.016 -23.609 -2.674 1 95.12 124 VAL B O 1
ATOM 2206 N N . LYS B 1 125 ? -11.477 -25.75 -2.219 1 92.19 125 LYS B N 1
ATOM 2207 C CA . LYS B 1 125 ? -12.711 -25.422 -1.513 1 92.19 125 LYS B CA 1
ATOM 2208 C C . LYS B 1 125 ? -12.438 -25.078 -0.05 1 92.19 125 LYS B C 1
ATOM 2210 O O . LYS B 1 125 ? -13.078 -24.203 0.52 1 92.19 125 LYS B O 1
ATOM 2215 N N . ASN B 1 126 ? -11.484 -25.7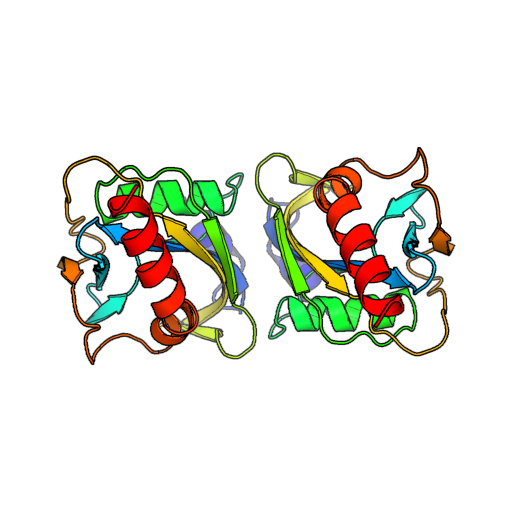97 0.499 1 92.38 126 ASN B N 1
ATOM 2216 C CA . ASN B 1 126 ? -11.086 -25.594 1.888 1 92.38 126 ASN B CA 1
ATOM 2217 C C . ASN B 1 126 ? -9.617 -25.188 1.997 1 92.38 126 ASN B C 1
ATOM 2219 O O . ASN B 1 126 ? -8.773 -25.688 1.262 1 92.38 126 ASN B O 1
ATOM 2223 N N . LEU B 1 127 ? -9.367 -24.312 2.939 1 91.81 127 LEU B N 1
ATOM 2224 C CA . LEU B 1 127 ? -7.992 -23.859 3.121 1 91.81 127 LEU B CA 1
ATOM 2225 C C . LEU B 1 127 ? -7.117 -24.969 3.68 1 91.81 127 LEU B C 1
ATOM 2227 O O . LEU B 1 127 ? -7.496 -25.641 4.648 1 91.81 127 LEU B O 1
ATOM 2231 N N . PRO B 1 128 ? -6.031 -25.109 3.111 1 90.5 128 PRO B N 1
ATOM 2232 C CA . PRO B 1 128 ? -5.133 -26.141 3.639 1 90.5 128 PRO B CA 1
ATOM 2233 C C . PRO B 1 128 ? -4.57 -25.781 5.012 1 90.5 128 PRO B C 1
ATOM 2235 O O . PRO B 1 128 ? -4.371 -24.609 5.316 1 90.5 128 PRO B O 1
ATOM 2238 N N . SER B 1 129 ? -4.188 -26.75 5.82 1 87.31 129 SER B N 1
ATOM 2239 C CA . SER B 1 129 ? -3.625 -26.547 7.148 1 87.31 129 SER B CA 1
ATOM 2240 C C . SER B 1 129 ? -2.203 -26 7.07 1 87.31 129 SER B C 1
ATOM 2242 O O . SER B 1 129 ? -1.697 -25.422 8.039 1 87.31 129 SER B O 1
ATOM 2244 N N . THR B 1 130 ? -1.579 -26.156 5.969 1 87 130 THR B N 1
ATOM 2245 C CA . THR B 1 130 ? -0.187 -25.766 5.793 1 87 130 THR B CA 1
ATOM 2246 C C . THR B 1 130 ? -0.094 -24.344 5.223 1 87 130 THR B C 1
ATOM 2248 O O . THR B 1 130 ? 0.978 -23.922 4.797 1 87 130 THR B O 1
ATOM 2251 N N . LEU B 1 131 ? -1.182 -23.719 5.18 1 90.38 131 LEU B N 1
ATOM 2252 C CA . LEU B 1 131 ? -1.176 -22.328 4.758 1 90.38 131 LEU B CA 1
ATOM 2253 C C . LEU B 1 131 ? -0.308 -21.484 5.684 1 90.38 131 LEU B C 1
ATOM 2255 O O . LEU B 1 131 ? -0.45 -21.547 6.906 1 90.38 131 LEU B O 1
ATOM 2259 N N . LYS B 1 132 ? 0.605 -20.781 5.074 1 89.56 132 LYS B N 1
ATOM 2260 C CA . LYS B 1 132 ? 1.479 -19.922 5.879 1 89.56 132 LYS B CA 1
ATOM 2261 C C . LYS B 1 132 ? 0.68 -18.844 6.609 1 89.56 132 LYS B C 1
ATOM 2263 O O . LYS B 1 132 ? -0.344 -18.391 6.105 1 89.56 132 LYS B O 1
ATOM 2268 N N . ASP B 1 133 ? 1.159 -18.422 7.719 1 88.94 133 ASP B N 1
ATOM 2269 C CA . ASP B 1 133 ? 0.446 -17.5 8.602 1 88.94 133 ASP B CA 1
ATOM 2270 C C . ASP B 1 133 ? 0.154 -16.172 7.906 1 88.94 133 ASP B C 1
ATOM 2272 O O . ASP B 1 133 ? -0.933 -15.617 8.062 1 88.94 133 ASP B O 1
ATOM 2276 N N . GLU B 1 134 ? 1.106 -15.688 7.184 1 90.44 134 GLU B N 1
ATOM 2277 C CA . GLU B 1 134 ? 0.888 -14.406 6.527 1 90.44 134 GLU B CA 1
ATOM 2278 C C . GLU B 1 134 ? -0.287 -14.469 5.559 1 90.44 134 GLU B C 1
ATOM 2280 O O . GLU B 1 134 ? -1.045 -13.508 5.422 1 90.44 134 GLU B O 1
ATOM 2285 N N . TYR B 1 135 ? -0.474 -15.539 4.98 1 93.81 135 TYR B N 1
ATOM 2286 C CA . TYR B 1 135 ? -1.556 -15.664 4.008 1 93.81 135 TYR B CA 1
ATOM 2287 C C . TYR B 1 135 ? -2.895 -15.875 4.707 1 93.81 135 TYR B C 1
ATOM 2289 O O . TYR B 1 135 ? -3.939 -15.461 4.195 1 93.81 135 TYR B O 1
ATOM 2297 N N . LYS B 1 136 ? -2.83 -16.516 5.852 1 93.94 136 LYS B N 1
ATOM 2298 C CA . LYS B 1 136 ? -4.047 -16.531 6.66 1 93.94 136 LYS B CA 1
ATOM 2299 C C . LYS B 1 136 ? -4.523 -15.125 6.98 1 93.94 136 LYS B C 1
ATOM 2301 O O . LYS B 1 136 ? -5.715 -14.828 6.895 1 93.94 136 LYS B O 1
ATOM 2306 N N . ASP B 1 137 ? -3.561 -14.305 7.297 1 94.94 137 ASP B N 1
ATOM 2307 C CA . ASP B 1 137 ? -3.871 -12.914 7.594 1 94.94 137 ASP B CA 1
ATOM 2308 C C . ASP B 1 137 ? -4.527 -12.227 6.398 1 94.94 137 ASP B C 1
ATOM 2310 O O . ASP B 1 137 ? -5.43 -11.406 6.566 1 94.94 137 ASP B O 1
ATOM 2314 N N . TYR B 1 138 ? -4.086 -12.57 5.207 1 96.75 138 TYR B N 1
ATOM 2315 C CA . TYR B 1 138 ? -4.555 -11.93 3.984 1 96.75 138 TYR B CA 1
ATOM 2316 C C . TYR B 1 138 ? -5.949 -12.422 3.611 1 96.75 138 TYR B C 1
ATOM 2318 O O . TYR B 1 138 ? -6.734 -11.688 3.014 1 96.75 138 TYR B O 1
ATOM 2326 N N . ILE B 1 139 ? -6.223 -13.633 3.971 1 96.88 139 ILE B N 1
ATOM 2327 C CA . ILE B 1 139 ? -7.391 -14.305 3.418 1 96.88 139 ILE B CA 1
ATOM 2328 C C . ILE B 1 139 ? -8.562 -14.203 4.395 1 96.88 139 ILE B C 1
ATOM 2330 O O . ILE B 1 139 ? -9.664 -13.797 4.016 1 96.88 139 ILE B O 1
ATOM 2334 N N . LEU B 1 140 ? -8.352 -14.438 5.637 1 95.38 140 LEU B N 1
ATOM 2335 C CA . LEU B 1 140 ? -9.391 -14.758 6.602 1 95.38 140 LEU B CA 1
ATOM 2336 C C . LEU B 1 140 ? -10.297 -13.555 6.84 1 95.38 140 LEU B C 1
ATOM 2338 O O . LEU B 1 140 ? -11.516 -13.695 6.949 1 95.38 140 LEU B O 1
ATOM 2342 N N . PRO B 1 141 ? -9.773 -12.398 6.875 1 95.5 141 PRO B N 1
ATOM 2343 C CA . PRO B 1 141 ? -10.648 -11.258 7.141 1 95.5 141 PRO B CA 1
ATOM 2344 C C . PRO B 1 141 ? -11.695 -11.047 6.047 1 95.5 141 PRO B C 1
ATOM 2346 O O . PRO B 1 141 ? -12.719 -10.391 6.281 1 95.5 141 PRO B O 1
ATOM 2349 N N . TYR B 1 142 ? -11.43 -11.609 4.883 1 94.94 142 TYR B N 1
ATOM 2350 C CA . TYR B 1 142 ? -12.258 -11.227 3.746 1 94.94 142 TYR B CA 1
ATOM 2351 C C . TYR B 1 142 ? -12.984 -12.438 3.166 1 94.94 142 TYR B C 1
ATOM 2353 O O . TYR B 1 142 ? -13.875 -12.289 2.324 1 94.94 142 TYR B O 1
ATOM 2361 N N . TYR B 1 143 ? -12.602 -13.547 3.543 1 92.19 143 TYR B N 1
ATOM 2362 C CA . TYR B 1 143 ? -12.984 -14.789 2.879 1 92.19 143 TYR B CA 1
ATOM 2363 C C . TYR B 1 143 ? -14.5 -14.93 2.826 1 92.19 143 TYR B C 1
ATOM 2365 O O . TYR B 1 143 ? -15.078 -15.133 1.753 1 92.19 143 TYR B O 1
ATOM 2373 N N . GLN 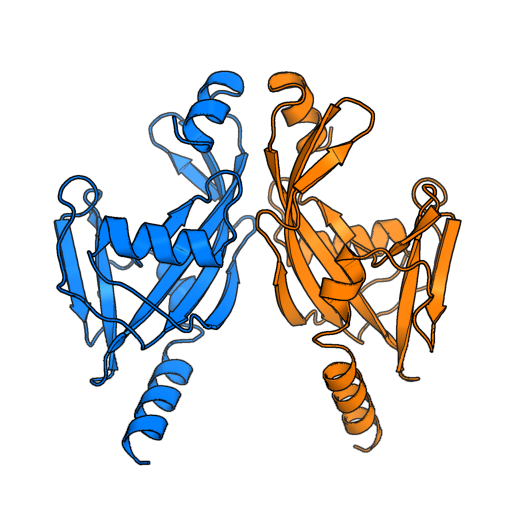B 1 144 ? -15.141 -14.742 3.939 1 90.5 144 GLN B N 1
ATOM 2374 C CA . GLN B 1 144 ? -16.578 -14.906 4.004 1 90.5 144 GLN B CA 1
ATOM 2375 C C . GLN B 1 144 ? -17.297 -13.859 3.158 1 90.5 144 GLN B C 1
ATOM 2377 O O . GLN B 1 144 ? -18.281 -14.164 2.471 1 90.5 144 GLN B O 1
ATOM 2382 N N . SER B 1 145 ? -16.875 -12.648 3.238 1 93.31 145 SER B N 1
ATOM 2383 C CA . SER B 1 145 ? -17.484 -11.578 2.457 1 93.31 145 SER B CA 1
ATOM 2384 C C . SER B 1 145 ? -17.375 -11.844 0.961 1 93.31 145 SER B C 1
ATOM 2386 O O . SER B 1 145 ? -18.312 -11.586 0.201 1 93.31 145 SER B O 1
ATOM 2388 N N . ILE B 1 146 ? -16.297 -12.375 0.563 1 93.25 146 ILE B N 1
ATOM 2389 C CA . ILE B 1 146 ? -16.062 -12.688 -0.842 1 93.25 146 ILE B CA 1
ATOM 2390 C C . ILE B 1 146 ? -17.016 -13.781 -1.296 1 93.25 146 ILE B C 1
ATOM 2392 O O . ILE B 1 146 ? -17.641 -13.672 -2.352 1 93.25 146 ILE B O 1
ATOM 2396 N N . LEU B 1 147 ? -17.156 -14.766 -0.49 1 90.81 147 LEU B N 1
ATOM 2397 C CA . LEU B 1 147 ? -18.031 -15.883 -0.839 1 90.81 147 LEU B CA 1
ATOM 2398 C C . LEU B 1 147 ? -19.469 -15.422 -0.972 1 90.81 147 LEU B C 1
ATOM 2400 O O . LEU B 1 147 ? -20.188 -15.859 -1.875 1 90.81 147 LEU B O 1
ATOM 2404 N N . THR B 1 148 ? -19.844 -14.531 -0.101 1 91.56 148 THR B N 1
ATOM 2405 C CA . THR B 1 148 ? -21.203 -13.992 -0.145 1 91.56 148 THR B CA 1
ATOM 2406 C C . THR B 1 148 ? -21.422 -13.188 -1.423 1 91.56 148 THR B C 1
ATOM 2408 O O . THR B 1 148 ? -22.484 -13.258 -2.031 1 91.56 148 THR B O 1
ATOM 2411 N N . THR B 1 149 ? -20.469 -12.461 -1.753 1 89.75 149 THR B N 1
ATOM 2412 C CA . THR B 1 149 ? -20.547 -11.641 -2.957 1 89.75 149 THR B CA 1
ATOM 2413 C C . THR B 1 149 ? -20.719 -12.516 -4.195 1 89.75 149 THR B C 1
ATOM 2415 O O . THR B 1 149 ? -21.5 -12.188 -5.09 1 89.75 149 THR B O 1
ATOM 2418 N N . ILE B 1 150 ? -20.047 -13.562 -4.305 1 88.38 150 ILE B N 1
ATOM 2419 C CA . ILE B 1 150 ? -20.078 -14.461 -5.453 1 88.38 150 ILE B CA 1
ATOM 2420 C C . ILE B 1 150 ? -21.438 -15.141 -5.539 1 88.38 150 ILE B C 1
ATOM 2422 O O . ILE B 1 150 ? -22.016 -15.281 -6.625 1 88.38 150 ILE B O 1
ATOM 2426 N N . ARG B 1 151 ? -21.953 -15.547 -4.449 1 85.19 151 ARG B N 1
ATOM 2427 C CA . ARG B 1 151 ? -23.25 -16.234 -4.406 1 85.19 151 ARG B CA 1
ATOM 2428 C C . ARG B 1 151 ? -24.375 -15.305 -4.824 1 85.19 151 ARG B C 1
ATOM 2430 O O . ARG B 1 151 ? -25.344 -15.734 -5.465 1 85.19 151 ARG B O 1
ATOM 2437 N N . SER B 1 152 ? -24.234 -14.078 -4.48 1 79.19 152 SER B N 1
ATOM 2438 C CA . SER B 1 152 ? -25.25 -13.102 -4.824 1 79.19 152 SER B CA 1
ATOM 2439 C C . SER B 1 152 ? -25.203 -12.742 -6.305 1 79.19 152 SER B C 1
ATOM 2441 O O . SER B 1 152 ? -26.219 -12.352 -6.891 1 79.19 152 SER B O 1
ATOM 2443 N N . SER B 1 153 ? -24.141 -12.758 -6.906 1 70.5 153 SER B N 1
ATOM 2444 C CA . SER B 1 153 ? -23.969 -12.43 -8.32 1 70.5 153 SER B CA 1
ATOM 2445 C C . SER B 1 153 ? -24.484 -13.555 -9.211 1 70.5 153 SER B C 1
ATOM 2447 O O . SER B 1 153 ? -24.844 -13.32 -10.367 1 70.5 153 SER B O 1
ATOM 2449 N N . GLU B 1 154 ? -24.547 -14.875 -8.836 1 61.62 154 GLU B N 1
ATOM 2450 C CA . GLU B 1 154 ? -25.109 -16 -9.562 1 61.62 154 GLU B CA 1
ATOM 2451 C C . GLU B 1 154 ? -26.641 -15.93 -9.602 1 61.62 154 GLU B C 1
ATOM 2453 O O . GLU B 1 154 ? -27.266 -16.375 -10.57 1 61.62 154 GLU B O 1
ATOM 2458 N N . SER B 1 155 ? -27.312 -15.469 -8.531 1 51.41 155 SER B N 1
ATOM 2459 C CA . SER B 1 155 ? -28.766 -15.43 -8.469 1 51.41 155 SER B CA 1
ATOM 2460 C C . SER B 1 155 ? -29.328 -14.297 -9.32 1 51.41 155 SER B C 1
ATOM 2462 O O . SER B 1 155 ? -30.547 -14.18 -9.492 1 51.41 155 SER B O 1
ATOM 2464 N N . THR B 1 156 ? -28.594 -13.398 -9.828 1 40.59 156 THR B N 1
ATOM 2465 C CA . THR B 1 156 ? -29.203 -12.453 -10.75 1 40.59 156 THR B CA 1
ATOM 2466 C C . THR B 1 156 ? -28.906 -12.828 -12.195 1 40.59 156 THR B C 1
ATOM 2468 O O . THR B 1 156 ? -27.766 -13.203 -12.523 1 40.59 156 THR B O 1
#

Solvent-accessible surface area (backbone atoms only — not comparable to full-atom values): 16728 Å² total; per-residue (Å²): 129,56,52,66,60,57,48,36,75,59,58,54,44,56,76,40,70,45,51,24,14,32,40,48,40,33,49,98,86,59,22,42,42,33,28,31,30,71,91,71,37,39,34,58,44,38,47,68,53,48,87,61,44,22,55,65,53,32,27,45,51,30,30,30,65,51,33,42,32,49,65,45,78,71,40,82,75,49,73,47,47,15,62,90,36,57,47,73,47,95,89,52,39,28,34,32,39,36,36,38,35,28,33,31,69,44,66,48,78,57,85,38,68,31,70,91,62,27,76,39,67,47,72,32,82,65,85,62,88,59,45,38,68,71,48,49,65,70,39,61,84,44,48,66,62,50,48,52,53,53,58,56,58,68,78,99,131,56,52,64,59,57,47,35,74,58,60,53,44,56,77,39,69,45,52,22,15,31,40,47,41,34,48,97,86,60,22,40,43,35,30,32,31,73,91,71,37,40,35,57,45,37,44,67,52,48,86,63,44,23,55,66,54,31,25,44,50,29,31,29,66,52,34,42,32,49,64,46,79,71,39,81,75,49,74,48,47,13,61,90,36,56,46,74,46,94,87,51,37,30,36,32,39,33,35,37,36,28,33,31,69,45,66,46,78,57,84,38,68,32,70,91,62,26,76,40,67,49,72,34,81,65,84,62,88,60,47,39,68,72,46,48,67,69,40,61,85,43,47,65,63,51,48,52,52,54,58,56,59,68,77,100

InterPro domains:
  IPR000086 NUDIX hydrolase domain [PF00293] (22-124)
  IPR000086 NUDIX hydrolase domain [PS51462] (15-148)
  IPR015797 NUDIX hydrolase-like domain superfamily [SSF55811] (1-125)
  IPR020084 NUDIX hydrolase, conserved site [PS00893] (47-68)
  IPR020476 NUDIX hydrolase [PR00502] (42-56)
  IPR020476 NUDIX hydrolase [PR00502] (56-71)

Secondary structure (DSSP, 8-state):
--HHHHHHHHHTTS-EEEEEEEEEEB-TTSPEEEEEETTS-EE-SEEEPPTT--HHHHHHHHHHHHH--EEES-EEEEEE-SGGGEEE-TTS-EEEEEEEEEEESEEES-----TTTEEEEEEESS--TTB-HHHHHHHHHHHHHHHHHHHHHH--/--HHHHHHHHHTTS-EEEEEEEEEEB-TTSPEEEEEETTS-EE-SEEEPPTT--HHHHHHHHHHHHH--EEES-EEEEEE-SGGGEEE-TTS-EEEEEEEEEEESEEES-----TTTEEEEEEESS--TTB-HHHHHHHHHHHHHHHHHHHHHH--

Sequence (312 aa):
MDYVQSLRQKVGTQPLILPGSVVLIVNNQGELLLENRNDGGWGLPGGLMELGESLEQTAIREVKEETGLDVKDLQLLGVFSGEAYHFTFDNGDELYSVTAVYWTNHFSGTLKVNSNESKEVRFVKNLPSTLKDEYKDYILPYYQSILTTIRSSESTMDYVQSLRQKVGTQPLILPGSVVLIVNNQGELLLENRNDGGWGLPGGLMELGESLEQTAIREVKEETGLDVKDLQLLGVFSGEAYHFTFDNGDELYSVTAVYWTNHFSGTLKVNSNESKEVRFVKNLPSTLKDEYKDYILPYYQSILTTIRSSEST

pLDDT: mean 92.67, std 9.45, range [40.53, 98.88]

Nearest PDB structures (foldseek):
  3smd-assembly1_A  TM=8.142E-01  e=1.393E-11  Bacillus thuringiensis str. Al Hakam
  3i7u-assembly1_B  TM=8.588E-01  e=7.245E-10  Aquifex aeolicus VF5
  1vcd-assembly1_A  TM=6.513E-01  e=4.921E-09  Thermus thermophilus HB8
  1vc9-assembly2_B  TM=6.804E-01  e=2.793E-08  Thermus thermophilus HB8
  8zb3-assembly3_E  TM=7.258E-01  e=5.916E-07  Mycobacteroides abscessus

Foldseek 3Di:
DFPVVVVCVPPPQDEDEFEKEFEFAAELVLWTKWFAWPVGAIATFMDTDGPPDDNVRRHQVRCCQAWVKGFDDKDWDDWDWDPVQWDADPSGHIYTYIYTYIYDHGMDGHTDGDPVTTDDIDTGPDDDPRHDPVRCVRDVVCSVVVSVVSVVVVVD/DFPVVVVCVPPPQDEDEFEKEFEFAAELVLWTKWFAWPVGAIATFMDTDGPPDDNVRRHQVRCCQAWVKGFDDKDWDDWDWDPVQWDADPSGHIYTYIYTYIYDHGMDGHTDGDPVTTDDMDTGPDDDPRHDPVR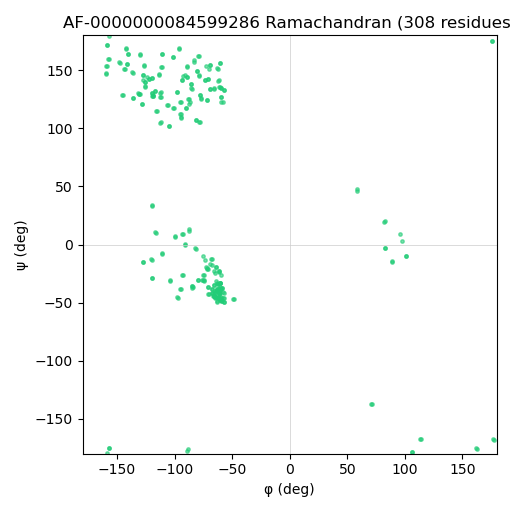CVRDVVCSVVVSVVSVVVVVD